Protein AF-A0A512UBU1-F1 (afdb_monomer_lite)

pLDDT: mean 72.98, std 21.24, range [29.22, 98.31]

Sequence (289 aa):
MASKSCQYSLNTENCTNLNDVARKLHASVSKNDEIIARLTKLVDSKLRLPNINQPNSKNDQIHSTSEASSQCMQNTEANLPNATHSNSSSGTRNCDGAEISSLNVNNIEATTEDDVNDYLRNHLDVNLKIGSIPFEETKFSGIKNSRIRQLLIDNYRLLRIKESKQAENAYLWRTYETYEQLLTQVIIPKLTQDVSGENIGRVLAAKVVCLEQKFPLEDEVWKAYCEYVDQLETVRVNTWKLFDLLSGHLHSEEMERIATQVNIVDDLIRHLDVGELRRSRMKNFNQLT

Structure (mmCIF, N/CA/C/O backbone):
data_AF-A0A512UBU1-F1
#
_entry.id   AF-A0A512UBU1-F1
#
loop_
_atom_site.group_PDB
_atom_site.id
_atom_site.type_symbol
_atom_site.label_atom_id
_atom_site.label_alt_id
_atom_site.label_comp_id
_atom_site.label_asym_id
_atom_site.label_entity_id
_atom_site.label_seq_id
_atom_site.pdbx_PDB_ins_code
_atom_site.Cartn_x
_atom_site.Cartn_y
_atom_site.Cartn_z
_atom_site.occupancy
_atom_site.B_iso_or_equiv
_atom_site.auth_seq_id
_atom_site.auth_comp_id
_atom_site.auth_asym_id
_atom_site.auth_atom_id
_atom_site.pdbx_PDB_model_num
ATOM 1 N N . MET A 1 1 ? 47.150 -27.523 -22.533 1.00 41.06 1 MET A N 1
ATOM 2 C CA . MET A 1 1 ? 47.677 -26.354 -23.265 1.00 41.06 1 MET A CA 1
ATOM 3 C C . MET A 1 1 ? 46.614 -25.271 -23.235 1.00 41.06 1 MET A C 1
ATOM 5 O O . MET A 1 1 ? 45.591 -25.417 -23.885 1.00 41.06 1 MET A O 1
ATOM 9 N N . ALA A 1 2 ? 46.796 -24.278 -22.366 1.00 41.16 2 ALA A N 1
ATOM 10 C CA . ALA A 1 2 ? 45.831 -23.212 -22.125 1.00 41.16 2 ALA A CA 1
ATOM 11 C C . ALA A 1 2 ? 46.127 -22.034 -23.063 1.00 41.16 2 ALA A C 1
ATOM 13 O O . ALA A 1 2 ? 47.181 -21.407 -22.946 1.00 41.16 2 ALA A O 1
ATOM 14 N N . SER A 1 3 ? 45.211 -21.765 -23.993 1.00 45.19 3 SER A N 1
ATOM 15 C CA . SER A 1 3 ? 45.236 -20.570 -24.835 1.00 45.19 3 SER A CA 1
ATOM 16 C C . SER A 1 3 ? 44.935 -19.346 -23.968 1.00 45.19 3 SER A C 1
ATOM 18 O O . SER A 1 3 ? 43.843 -19.209 -23.416 1.00 45.19 3 SER A O 1
ATOM 20 N N . LYS A 1 4 ? 45.948 -18.495 -23.800 1.00 51.28 4 LYS A N 1
ATOM 21 C CA . LYS A 1 4 ? 45.833 -17.147 -23.248 1.00 51.28 4 LYS A CA 1
ATOM 22 C C . LYS A 1 4 ? 45.472 -16.189 -24.385 1.00 51.28 4 LYS A C 1
ATOM 24 O O . LYS A 1 4 ? 46.039 -16.296 -25.466 1.00 51.28 4 LYS A O 1
ATOM 29 N N . SER A 1 5 ? 44.655 -15.192 -24.047 1.00 47.69 5 SER A N 1
ATOM 30 C CA . SER A 1 5 ? 44.376 -13.967 -24.812 1.00 47.69 5 SER A CA 1
ATOM 31 C C . SER A 1 5 ? 43.121 -13.966 -25.698 1.00 47.69 5 SER A C 1
ATOM 33 O O . SER A 1 5 ? 43.188 -13.810 -26.911 1.00 47.69 5 SER A O 1
ATOM 35 N N . CYS A 1 6 ? 41.942 -14.022 -25.067 1.00 45.44 6 CYS A N 1
ATOM 36 C CA . CYS A 1 6 ? 40.799 -13.232 -25.541 1.00 45.44 6 CYS A CA 1
ATOM 37 C C . CYS A 1 6 ? 40.920 -11.833 -24.930 1.00 45.44 6 CYS A C 1
ATOM 39 O O . CYS A 1 6 ? 40.331 -11.534 -23.891 1.00 45.44 6 CYS A O 1
ATOM 41 N N . GLN A 1 7 ? 41.749 -10.994 -25.541 1.00 45.19 7 GLN A N 1
ATOM 42 C CA . GLN A 1 7 ? 41.837 -9.581 -25.206 1.00 45.19 7 GLN A CA 1
ATOM 43 C C . GLN A 1 7 ? 40.639 -8.892 -25.866 1.00 45.19 7 GLN A C 1
ATOM 45 O O . GLN A 1 7 ? 40.704 -8.457 -27.010 1.00 45.19 7 GLN A O 1
ATOM 50 N N . TYR A 1 8 ? 39.499 -8.883 -25.170 1.00 48.81 8 TYR A N 1
ATOM 51 C CA . TYR A 1 8 ? 38.366 -8.047 -25.545 1.00 48.81 8 TYR A CA 1
ATOM 52 C C . TYR A 1 8 ? 38.818 -6.590 -25.441 1.00 48.81 8 TYR A C 1
ATOM 54 O O . TYR A 1 8 ? 38.890 -6.028 -24.347 1.00 48.81 8 TYR A O 1
ATOM 62 N N . SER A 1 9 ? 39.141 -5.985 -26.581 1.00 44.25 9 SER A N 1
ATOM 63 C CA . SER A 1 9 ? 39.180 -4.536 -26.733 1.00 44.25 9 SER A CA 1
ATOM 64 C C . SER A 1 9 ? 37.762 -4.017 -26.502 1.00 44.25 9 SER A C 1
ATOM 66 O O . SER A 1 9 ? 36.964 -3.894 -27.426 1.00 44.25 9 SER A O 1
ATOM 68 N N . LEU A 1 10 ? 37.406 -3.796 -25.235 1.00 50.41 10 LEU A N 1
ATOM 69 C CA . LEU A 1 10 ? 36.235 -3.016 -24.862 1.00 50.41 10 LEU A CA 1
ATOM 70 C C . LEU A 1 10 ? 36.442 -1.626 -25.461 1.00 50.41 10 LEU A C 1
ATOM 72 O O . LEU A 1 10 ? 37.245 -0.854 -24.942 1.00 50.41 10 LEU A O 1
ATOM 76 N N . ASN A 1 11 ? 35.759 -1.341 -26.573 1.00 52.47 11 ASN A N 1
ATOM 77 C CA . ASN A 1 11 ? 35.703 -0.017 -27.183 1.00 52.47 11 ASN A CA 1
ATOM 78 C C . ASN A 1 11 ? 35.315 1.003 -26.107 1.00 52.47 11 ASN A C 1
ATOM 80 O O . ASN A 1 11 ? 34.147 1.136 -25.734 1.00 52.47 11 ASN A O 1
ATOM 84 N N . THR A 1 12 ? 36.311 1.730 -25.605 1.00 54.00 12 THR A N 1
ATOM 85 C CA . THR A 1 12 ? 36.171 2.766 -24.576 1.00 54.00 12 THR A CA 1
ATOM 86 C C . THR A 1 12 ? 35.301 3.934 -25.037 1.00 54.00 12 THR A C 1
ATOM 88 O O . THR A 1 12 ? 34.855 4.727 -24.213 1.00 54.00 12 THR A O 1
ATOM 91 N N . GLU A 1 13 ? 35.008 4.014 -26.335 1.00 58.25 13 GLU A N 1
ATOM 92 C CA . GLU A 1 13 ? 34.119 5.005 -26.941 1.00 58.25 13 GLU A CA 1
ATOM 93 C C . GLU A 1 13 ? 32.647 4.820 -26.545 1.00 58.25 13 GLU A C 1
ATOM 95 O O . GLU A 1 13 ? 31.918 5.801 -26.454 1.00 58.25 13 GLU A O 1
ATOM 100 N N . ASN A 1 14 ? 32.204 3.601 -26.210 1.00 58.50 14 ASN A N 1
ATOM 101 C CA . ASN A 1 14 ? 30.829 3.374 -25.738 1.00 58.50 14 ASN A CA 1
ATOM 102 C C . ASN A 1 14 ? 30.652 3.610 -24.229 1.00 58.50 14 ASN A C 1
ATOM 104 O O . ASN A 1 14 ? 29.523 3.738 -23.745 1.00 58.50 14 ASN A O 1
ATOM 108 N N . CYS A 1 15 ? 31.747 3.708 -23.469 1.00 66.69 15 CYS A N 1
ATOM 109 C CA . CYS A 1 15 ? 31.689 3.952 -22.028 1.00 66.69 15 CYS A CA 1
ATOM 110 C C . CYS A 1 15 ? 31.228 5.377 -21.695 1.00 66.69 15 CYS A C 1
ATOM 112 O O . CYS A 1 15 ? 30.622 5.586 -20.647 1.00 66.69 15 CYS A O 1
ATOM 114 N N . THR A 1 16 ? 31.479 6.355 -22.568 1.00 73.94 16 THR A N 1
ATOM 115 C CA . THR A 1 16 ? 31.055 7.752 -22.372 1.00 73.94 16 THR A CA 1
ATOM 116 C C . THR A 1 16 ? 29.536 7.880 -22.448 1.00 73.94 16 THR A C 1
ATOM 118 O O . THR A 1 16 ? 28.925 8.408 -21.521 1.00 73.94 16 THR A O 1
ATOM 121 N N . ASN A 1 17 ? 28.923 7.286 -23.475 1.00 75.19 17 ASN A N 1
ATOM 122 C CA . ASN A 1 17 ? 27.473 7.270 -23.669 1.00 75.19 17 ASN A CA 1
ATOM 123 C C . ASN A 1 17 ? 26.754 6.545 -22.524 1.00 75.19 17 ASN A C 1
ATOM 125 O O . ASN A 1 17 ? 25.763 7.046 -21.993 1.00 75.19 17 ASN A O 1
ATOM 129 N N . LEU A 1 18 ? 27.280 5.396 -22.086 1.00 75.00 18 LEU A N 1
ATOM 130 C CA . LEU A 1 18 ? 26.714 4.660 -20.954 1.00 75.00 18 LEU A CA 1
ATOM 131 C C . LEU A 1 18 ? 26.815 5.464 -19.646 1.00 75.00 18 LEU A C 1
ATOM 133 O O . LEU A 1 18 ? 25.876 5.486 -18.852 1.00 75.00 18 LEU A O 1
ATOM 137 N N . ASN A 1 19 ? 27.930 6.166 -19.435 1.00 81.00 19 ASN A N 1
ATOM 138 C CA . ASN A 1 19 ? 28.150 7.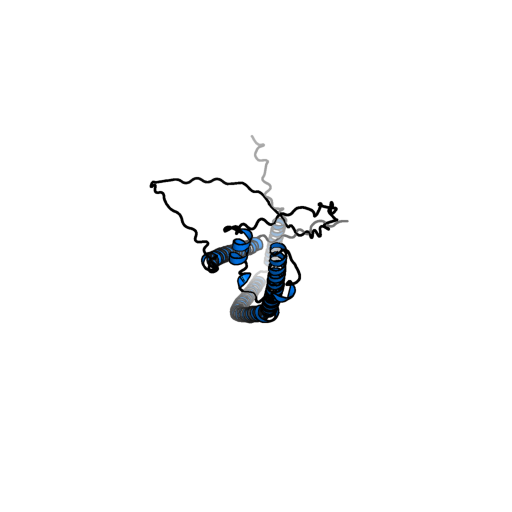005 -18.259 1.00 81.00 19 ASN A CA 1
ATOM 139 C C . ASN A 1 19 ? 27.264 8.270 -18.280 1.00 81.00 19 ASN A C 1
ATOM 141 O O . ASN A 1 19 ? 26.743 8.677 -17.244 1.00 81.00 19 ASN A O 1
ATOM 145 N N . ASP A 1 20 ? 27.006 8.853 -19.453 1.00 87.31 20 ASP A N 1
ATOM 146 C CA . ASP A 1 20 ? 26.045 9.951 -19.614 1.00 87.31 20 ASP A CA 1
ATOM 147 C C . ASP A 1 20 ? 24.604 9.504 -19.332 1.00 87.31 20 ASP A C 1
ATOM 149 O O . ASP A 1 20 ? 23.861 10.212 -18.647 1.00 87.31 20 ASP A O 1
ATOM 153 N N . VAL A 1 21 ? 24.207 8.316 -19.802 1.00 87.31 21 VAL A N 1
ATOM 154 C CA . VAL A 1 21 ? 22.895 7.727 -19.484 1.00 87.31 21 VAL A CA 1
ATOM 155 C C . VAL A 1 21 ? 22.782 7.443 -17.986 1.00 87.31 21 VAL A C 1
ATOM 157 O O . VAL A 1 21 ? 21.783 7.819 -17.372 1.00 87.31 21 VAL A O 1
ATOM 160 N N . ALA A 1 22 ? 23.816 6.866 -17.369 1.00 87.81 22 ALA A N 1
ATOM 161 C CA . ALA A 1 22 ? 23.850 6.615 -15.931 1.00 87.81 22 ALA A CA 1
ATOM 162 C C . ALA A 1 22 ? 23.756 7.916 -15.113 1.00 87.81 22 ALA A C 1
ATOM 164 O O . ALA A 1 22 ? 22.988 7.983 -14.152 1.00 87.81 22 ALA A O 1
ATOM 165 N N . ARG A 1 23 ? 24.455 8.986 -15.523 1.00 89.62 23 ARG A N 1
ATOM 166 C CA . ARG A 1 23 ? 24.358 10.311 -14.885 1.00 89.62 23 ARG A CA 1
ATOM 167 C C . ARG A 1 23 ? 22.968 10.929 -15.023 1.00 89.62 23 ARG A C 1
ATOM 169 O O . ARG A 1 23 ? 22.447 11.463 -14.044 1.00 89.62 23 ARG A O 1
ATOM 176 N N . LYS A 1 24 ? 22.343 10.838 -16.202 1.00 91.12 24 LYS A N 1
ATOM 177 C CA . LYS A 1 24 ? 20.964 11.314 -16.419 1.00 91.12 24 LYS A CA 1
ATOM 178 C C . LYS A 1 24 ? 19.962 10.541 -15.562 1.00 91.12 24 LYS A C 1
ATOM 180 O O . LYS A 1 24 ? 19.089 11.157 -14.952 1.00 91.12 24 LYS A O 1
ATOM 185 N N . LEU A 1 25 ? 20.117 9.220 -15.467 1.00 90.62 25 LEU A N 1
ATOM 186 C CA . LEU A 1 25 ? 19.274 8.372 -14.628 1.00 90.62 25 LEU A CA 1
ATOM 187 C C . LEU A 1 25 ? 19.428 8.735 -13.146 1.00 90.62 25 LEU A C 1
ATOM 189 O O . LEU A 1 25 ? 18.430 8.973 -12.474 1.00 90.62 25 LEU A O 1
ATOM 193 N N . HIS A 1 26 ? 20.665 8.874 -12.661 1.00 91.75 26 HIS A N 1
ATOM 194 C CA . HIS A 1 26 ? 20.947 9.290 -11.287 1.00 91.75 26 HIS A CA 1
ATOM 195 C C . HIS A 1 26 ? 20.331 10.660 -10.960 1.00 91.75 26 HIS A C 1
ATOM 197 O O . HIS A 1 26 ? 19.693 10.827 -9.923 1.00 91.75 26 HIS A O 1
ATOM 203 N N . ALA A 1 27 ? 20.458 11.639 -11.862 1.00 92.50 27 ALA A N 1
ATOM 204 C CA . ALA A 1 27 ? 19.846 12.956 -11.686 1.00 92.50 27 ALA A CA 1
ATOM 205 C C . ALA A 1 27 ? 18.308 12.890 -11.644 1.00 92.50 27 ALA A C 1
ATOM 207 O O . ALA A 1 27 ? 17.681 13.623 -10.880 1.00 92.50 27 ALA A O 1
ATOM 208 N N . SER A 1 28 ? 17.692 12.011 -12.441 1.00 92.50 28 SER A N 1
ATOM 209 C CA . SER A 1 28 ? 16.242 11.804 -12.418 1.00 92.50 28 SER A CA 1
ATOM 210 C C . SER A 1 28 ? 15.772 11.149 -11.119 1.00 92.50 28 SER A C 1
ATOM 212 O O . SER A 1 28 ? 14.767 11.580 -10.561 1.00 92.50 28 SER A O 1
ATOM 214 N N . VAL A 1 29 ? 16.492 10.138 -10.625 1.00 91.94 29 VAL A N 1
ATOM 215 C CA . VAL A 1 29 ? 16.177 9.467 -9.352 1.00 91.94 29 VAL A CA 1
ATOM 216 C C . VAL A 1 29 ? 16.301 10.450 -8.190 1.00 91.94 29 VAL A C 1
ATOM 218 O O . VAL A 1 29 ? 15.365 10.591 -7.414 1.00 91.94 29 VAL A O 1
ATOM 221 N N . SER A 1 30 ? 17.383 11.229 -8.147 1.00 92.94 30 SER A N 1
ATOM 222 C CA . SER A 1 30 ? 17.590 12.234 -7.100 1.00 92.94 30 SER A CA 1
ATOM 223 C C . SER A 1 30 ? 16.483 13.300 -7.063 1.00 92.94 30 SER A C 1
ATOM 225 O O . SER A 1 30 ? 16.041 13.687 -5.983 1.00 92.94 30 SER A O 1
ATOM 227 N N . LYS A 1 31 ? 15.971 13.736 -8.224 1.00 94.12 31 LYS A N 1
ATOM 228 C CA . LYS A 1 31 ? 14.802 14.634 -8.284 1.00 94.12 31 LYS A CA 1
ATOM 229 C C . LYS A 1 31 ? 13.527 13.968 -7.766 1.00 94.12 31 LYS A C 1
ATOM 231 O O . LYS A 1 31 ? 12.738 14.623 -7.088 1.00 94.12 31 LYS A O 1
ATOM 236 N N . ASN A 1 32 ? 13.315 12.690 -8.078 1.00 92.56 32 ASN A N 1
ATOM 237 C CA . ASN A 1 32 ? 12.158 11.948 -7.582 1.00 92.56 32 ASN A CA 1
ATOM 238 C C . ASN A 1 32 ? 12.208 11.801 -6.055 1.00 92.56 32 ASN A C 1
ATOM 240 O O . ASN A 1 32 ? 11.193 12.030 -5.401 1.00 92.56 32 ASN A O 1
ATOM 244 N N . ASP A 1 33 ? 13.381 11.520 -5.487 1.00 92.19 33 ASP A N 1
ATOM 245 C CA . ASP A 1 33 ? 13.573 11.439 -4.035 1.00 92.19 33 ASP A CA 1
ATOM 246 C C . ASP A 1 33 ? 13.267 12.777 -3.348 1.00 92.19 33 ASP A C 1
ATOM 248 O O . ASP A 1 33 ? 12.602 12.813 -2.311 1.00 92.19 33 ASP A O 1
ATOM 252 N N . GLU A 1 34 ? 13.672 13.899 -3.952 1.00 94.00 34 GLU A N 1
ATOM 253 C CA . GLU A 1 34 ? 13.349 15.232 -3.436 1.00 94.00 34 GLU A CA 1
ATOM 254 C C . GLU A 1 34 ? 11.834 15.505 -3.449 1.00 94.00 34 GLU A C 1
ATOM 256 O O . GLU A 1 34 ? 11.282 16.057 -2.491 1.00 94.00 34 GLU A O 1
ATOM 261 N N . ILE A 1 35 ? 11.134 15.094 -4.512 1.00 92.38 35 ILE A N 1
ATOM 262 C CA . ILE A 1 35 ? 9.674 15.227 -4.619 1.00 92.38 35 ILE A CA 1
ATOM 263 C C . ILE A 1 35 ? 8.974 14.364 -3.565 1.00 92.38 35 ILE A C 1
ATOM 265 O O . ILE A 1 35 ? 8.058 14.850 -2.898 1.00 92.38 35 ILE A O 1
ATOM 269 N N . ILE A 1 36 ? 9.417 13.118 -3.374 1.00 90.69 36 ILE A N 1
ATOM 270 C CA . ILE A 1 36 ? 8.877 12.212 -2.353 1.00 90.69 36 ILE A CA 1
ATOM 271 C C . ILE A 1 36 ? 9.090 12.807 -0.961 1.00 90.69 36 ILE A C 1
ATOM 273 O O . ILE A 1 36 ? 8.137 12.904 -0.194 1.00 90.69 36 ILE A O 1
ATOM 277 N N . ALA A 1 37 ? 10.290 13.302 -0.650 1.00 90.94 37 ALA A N 1
ATOM 278 C CA . ALA A 1 37 ? 10.573 13.940 0.634 1.00 90.94 37 ALA A CA 1
ATOM 279 C C . ALA A 1 37 ? 9.666 15.158 0.895 1.00 90.94 37 ALA A C 1
ATOM 281 O O . ALA A 1 37 ? 9.161 15.342 2.007 1.00 90.94 37 ALA A O 1
ATOM 282 N N . ARG A 1 38 ? 9.402 15.979 -0.133 1.00 90.25 38 ARG A N 1
ATOM 283 C CA . ARG A 1 38 ? 8.458 17.106 -0.036 1.00 90.25 38 ARG A CA 1
ATOM 284 C C . ARG A 1 38 ? 7.018 16.639 0.178 1.00 90.25 38 ARG A C 1
ATOM 286 O O . ARG A 1 38 ? 6.319 17.243 0.990 1.00 90.25 38 ARG A O 1
ATOM 293 N N . LEU A 1 39 ? 6.581 15.587 -0.516 1.00 87.94 39 LEU A N 1
ATOM 294 C CA . LEU A 1 39 ? 5.251 14.993 -0.351 1.00 87.94 39 LEU A CA 1
ATOM 295 C C . LEU A 1 39 ? 5.065 14.416 1.051 1.00 87.94 39 LEU A C 1
ATOM 297 O O . LEU A 1 39 ? 4.068 14.733 1.689 1.00 87.94 39 LEU A O 1
ATOM 301 N N . THR A 1 40 ? 6.035 13.661 1.565 1.00 89.75 40 THR A N 1
ATOM 302 C CA . THR A 1 40 ? 6.011 13.124 2.933 1.00 89.75 40 THR A CA 1
ATOM 303 C C . THR A 1 40 ? 5.916 14.250 3.957 1.00 89.75 40 THR A C 1
ATOM 305 O O . THR A 1 40 ? 5.051 14.224 4.825 1.00 89.75 40 THR A O 1
ATOM 308 N N . LYS A 1 41 ? 6.706 15.320 3.800 1.00 87.94 41 LYS A N 1
ATOM 309 C CA . LYS A 1 41 ? 6.623 16.494 4.681 1.00 87.94 41 LYS A CA 1
ATOM 310 C C . LYS A 1 41 ? 5.265 17.205 4.595 1.00 87.94 41 LYS A C 1
ATOM 312 O O . LYS A 1 41 ? 4.764 17.726 5.594 1.00 87.94 41 LYS A O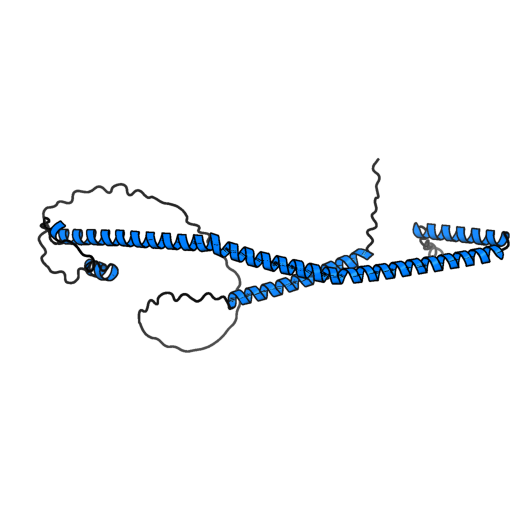 1
ATOM 317 N N . LEU A 1 42 ? 4.663 17.262 3.407 1.00 88.12 42 LEU A N 1
ATOM 318 C CA . LEU A 1 42 ? 3.318 17.807 3.211 1.00 88.12 42 LEU A CA 1
ATOM 319 C C . LEU A 1 42 ? 2.258 16.937 3.883 1.00 88.12 42 LEU A C 1
ATOM 321 O O . LEU A 1 42 ? 1.384 17.479 4.552 1.00 88.12 42 LEU A O 1
ATOM 325 N N . VAL A 1 43 ? 2.362 15.618 3.747 1.00 86.88 43 VAL A N 1
ATOM 326 C CA . VAL A 1 43 ? 1.511 14.647 4.437 1.00 86.88 43 VAL A CA 1
ATOM 327 C C . VAL A 1 43 ? 1.644 14.839 5.945 1.00 86.88 43 VAL A C 1
ATOM 329 O O . VAL A 1 43 ? 0.655 15.171 6.582 1.00 86.88 43 VAL A O 1
ATOM 332 N N . ASP A 1 44 ? 2.845 14.812 6.511 1.00 80.25 44 ASP A N 1
ATOM 333 C CA . ASP A 1 44 ? 3.033 14.944 7.962 1.00 80.25 44 ASP A CA 1
ATOM 334 C C . ASP A 1 44 ? 2.558 16.298 8.522 1.00 80.25 44 ASP A C 1
ATOM 336 O O . ASP A 1 44 ? 2.076 16.387 9.653 1.00 80.25 44 ASP A O 1
ATOM 340 N N . SER A 1 45 ? 2.664 17.377 7.738 1.00 81.56 45 SER A N 1
ATOM 341 C CA . SER A 1 45 ? 2.232 18.715 8.171 1.00 81.56 45 SER A CA 1
ATOM 342 C C . SER A 1 45 ? 0.736 18.986 7.981 1.00 81.56 45 SER A C 1
ATOM 344 O O . SER A 1 45 ? 0.163 19.753 8.757 1.00 81.56 45 SER A O 1
ATOM 346 N N . LYS A 1 46 ? 0.093 18.387 6.969 1.00 76.00 46 LYS A N 1
ATOM 347 C CA . LYS A 1 46 ? -1.319 18.636 6.611 1.00 76.00 46 LYS A CA 1
ATOM 348 C C . LYS A 1 46 ? -2.264 17.535 7.088 1.00 76.00 46 LYS A C 1
ATOM 350 O O . LYS A 1 46 ? -3.395 17.845 7.444 1.00 76.00 46 LYS A O 1
ATOM 355 N N . LEU A 1 47 ? -1.804 16.286 7.153 1.00 64.31 47 LEU A N 1
ATOM 356 C CA . LEU A 1 47 ? -2.483 15.152 7.794 1.00 64.31 47 LEU A CA 1
ATOM 357 C C . LEU A 1 47 ? -2.116 15.067 9.280 1.00 64.31 47 LEU A C 1
ATOM 359 O O . LEU A 1 47 ? -1.959 13.982 9.838 1.00 64.31 47 LEU A O 1
ATOM 363 N N . ARG A 1 48 ? -2.059 16.216 9.970 1.00 54.56 48 ARG A N 1
ATOM 364 C CA . ARG A 1 48 ? -2.306 16.190 11.410 1.00 54.56 48 ARG A CA 1
ATOM 365 C C . ARG A 1 48 ? -3.728 15.679 11.585 1.00 54.56 48 ARG A C 1
ATOM 367 O O . ARG A 1 48 ? -4.686 16.413 11.346 1.00 54.56 48 ARG A O 1
ATOM 374 N N . LEU A 1 49 ? -3.840 14.401 11.945 1.00 57.09 49 LEU A N 1
ATOM 375 C CA . LEU A 1 49 ? -5.077 13.799 12.419 1.00 57.09 49 LEU A CA 1
ATOM 376 C C . LEU A 1 49 ? -5.719 14.791 13.397 1.00 57.09 49 LEU A C 1
ATOM 378 O O . LEU A 1 49 ? -4.990 15.365 14.216 1.00 57.09 49 LEU A O 1
ATOM 382 N N . PRO A 1 50 ? -7.034 15.060 13.294 1.00 55.00 50 PRO A N 1
ATOM 383 C CA . PRO A 1 50 ? -7.697 15.935 14.243 1.00 55.00 50 PRO A CA 1
ATOM 384 C C . PRO A 1 50 ? -7.353 15.413 15.631 1.00 55.00 50 PRO A C 1
ATOM 386 O O . PRO A 1 50 ? -7.615 14.246 15.922 1.00 55.00 50 PRO A O 1
ATOM 389 N N . ASN A 1 51 ? -6.696 16.251 16.441 1.00 52.75 51 ASN A N 1
ATOM 390 C CA . ASN A 1 51 ? -6.470 15.960 17.847 1.00 52.75 51 ASN A CA 1
ATOM 391 C C . ASN A 1 51 ? -7.848 15.640 18.416 1.00 52.75 51 ASN A C 1
ATOM 393 O O . ASN A 1 51 ? -8.668 16.538 18.607 1.00 52.75 51 ASN A O 1
ATOM 397 N N . ILE A 1 52 ? -8.130 14.350 18.599 1.00 56.50 52 ILE A N 1
ATOM 398 C CA . ILE A 1 52 ? -9.303 13.894 19.319 1.00 56.50 52 ILE A CA 1
ATOM 399 C C . ILE A 1 52 ? -9.089 14.483 20.698 1.00 56.50 52 ILE A C 1
ATOM 401 O O . ILE A 1 52 ? -8.182 14.059 21.412 1.00 56.50 52 ILE A O 1
ATOM 405 N N . ASN A 1 53 ? -9.838 15.548 20.990 1.00 49.28 53 ASN A N 1
ATOM 406 C CA . ASN A 1 53 ? -9.804 16.242 22.260 1.00 49.28 53 ASN A CA 1
ATOM 407 C C . ASN A 1 53 ? -9.897 15.180 23.349 1.00 49.28 53 ASN A C 1
ATOM 409 O O . ASN A 1 53 ? -10.959 14.589 23.558 1.00 49.28 53 ASN A O 1
ATOM 413 N N . GLN A 1 54 ? -8.769 14.911 24.007 1.00 54.41 54 GLN A N 1
ATOM 414 C CA . GLN A 1 54 ? -8.786 14.156 25.241 1.00 54.41 54 GLN A CA 1
ATOM 415 C C . GLN A 1 54 ? -9.756 14.894 26.171 1.00 54.41 54 GLN A C 1
ATOM 417 O O . GLN A 1 54 ? -9.700 16.127 26.246 1.00 54.41 54 GLN A O 1
ATOM 422 N N . PRO A 1 55 ? -10.703 14.191 26.812 1.00 46.47 55 PRO A N 1
ATOM 423 C CA . PRO A 1 55 ? -11.670 14.833 27.681 1.00 46.47 55 PRO A CA 1
ATOM 424 C C . PRO A 1 55 ? -10.925 15.594 28.778 1.00 46.47 55 PRO A C 1
ATOM 426 O O . PRO A 1 55 ? -10.212 15.011 29.590 1.00 46.47 55 PRO A O 1
ATOM 429 N N . ASN A 1 56 ? -11.093 16.916 28.741 1.00 44.22 56 ASN A N 1
ATOM 430 C CA . ASN A 1 56 ? -10.577 17.881 29.697 1.00 44.22 56 ASN A CA 1
ATOM 431 C C . ASN A 1 56 ? -10.824 17.419 31.138 1.00 44.22 56 ASN A C 1
ATOM 433 O O . ASN A 1 56 ? -11.937 17.541 31.654 1.00 44.22 56 ASN A O 1
ATOM 437 N N . SER A 1 57 ? -9.765 17.001 31.821 1.00 42.91 57 SER A N 1
ATOM 438 C CA . SER A 1 57 ? -9.669 17.087 33.273 1.00 42.91 57 SER A CA 1
ATOM 439 C C . SER A 1 57 ? -9.502 18.562 33.649 1.00 42.91 57 SER A C 1
ATOM 441 O O . SER A 1 57 ? -8.390 19.056 33.823 1.00 42.91 57 SER A O 1
ATOM 443 N N . LYS A 1 58 ? -10.620 19.293 33.717 1.00 49.62 58 LYS A N 1
ATOM 444 C CA . LYS A 1 58 ? -10.664 20.571 34.430 1.00 49.62 58 LYS A CA 1
ATOM 445 C C . LYS A 1 58 ? -10.561 20.264 35.919 1.00 49.62 58 LYS A C 1
ATOM 447 O O . LYS A 1 58 ? -11.491 19.696 36.479 1.00 49.62 58 LYS A O 1
ATOM 452 N N . ASN A 1 59 ? -9.452 20.653 36.532 1.00 43.09 59 ASN A N 1
ATOM 453 C CA . ASN A 1 59 ? -9.435 21.023 37.937 1.00 43.09 59 ASN A CA 1
ATOM 454 C C . ASN A 1 59 ? -8.647 22.324 38.078 1.00 43.09 59 ASN A C 1
ATOM 456 O O . ASN A 1 59 ? -7.555 22.476 37.532 1.00 43.09 59 ASN A O 1
ATOM 460 N N . ASP A 1 60 ? -9.287 23.260 38.763 1.00 44.75 60 ASP A N 1
ATOM 461 C CA . ASP A 1 60 ? -8.826 24.601 39.075 1.00 44.75 60 ASP A CA 1
ATOM 462 C C . ASP A 1 60 ? -7.583 24.601 39.980 1.00 44.75 60 ASP A C 1
ATOM 464 O O . ASP A 1 60 ? -7.484 23.784 40.892 1.00 44.75 60 ASP A O 1
ATOM 468 N N . GLN A 1 61 ? -6.674 25.560 39.757 1.00 40.94 61 GLN A N 1
ATOM 469 C CA . GLN A 1 61 ? -6.257 26.626 40.700 1.00 40.94 61 GLN A CA 1
ATOM 470 C C . GLN A 1 61 ? -4.911 27.243 40.244 1.00 40.94 61 GLN A C 1
ATOM 472 O O . GLN A 1 61 ? -3.926 26.539 40.080 1.00 40.94 61 GLN A O 1
ATOM 477 N N . ILE A 1 62 ? -4.903 28.496 39.766 1.00 40.34 62 ILE A N 1
ATOM 478 C CA . ILE A 1 62 ? -4.595 29.763 40.481 1.00 40.34 62 ILE A CA 1
ATOM 479 C C . ILE A 1 62 ? -3.081 30.093 40.577 1.00 40.34 62 ILE A C 1
ATOM 481 O O . ILE A 1 62 ? -2.318 29.373 41.201 1.00 40.34 62 ILE A O 1
ATOM 485 N N . HIS A 1 63 ? -2.733 31.254 39.982 1.00 40.69 63 HIS A N 1
ATOM 486 C CA . HIS A 1 63 ? -1.575 32.168 40.144 1.00 40.69 63 HIS A CA 1
ATOM 487 C C . HIS A 1 63 ? -0.142 31.592 40.246 1.00 40.69 63 HIS A C 1
ATOM 489 O O . HIS A 1 63 ? 0.205 30.867 41.166 1.00 40.69 63 HIS A O 1
ATOM 495 N N . SER A 1 64 ? 0.815 32.032 39.417 1.00 34.91 64 SER A N 1
ATOM 496 C CA . SER A 1 64 ? 1.432 33.365 39.551 1.00 34.91 64 SER A CA 1
ATOM 497 C C . SER A 1 64 ? 2.250 33.796 38.319 1.00 34.91 64 SER A C 1
ATOM 499 O O . SER A 1 64 ? 2.813 32.987 37.592 1.00 34.91 64 SER A O 1
ATOM 501 N N . THR A 1 65 ? 2.309 35.112 38.149 1.00 37.56 65 THR A N 1
ATOM 502 C CA . THR A 1 65 ? 3.121 35.955 37.257 1.00 37.56 65 THR A CA 1
ATOM 503 C C . THR A 1 65 ? 4.641 35.745 37.337 1.00 37.56 65 THR A C 1
ATOM 505 O O . THR A 1 65 ? 5.163 35.634 38.441 1.00 37.56 65 THR A O 1
ATOM 508 N N . SER A 1 66 ? 5.356 35.868 36.208 1.00 34.81 66 SER A N 1
ATOM 509 C CA . SER A 1 66 ? 6.500 36.795 36.045 1.00 34.81 66 SER A CA 1
ATOM 510 C C . SER A 1 66 ? 7.033 36.784 34.608 1.00 34.81 66 SER A C 1
ATOM 512 O O . SER A 1 66 ? 7.160 35.741 33.974 1.00 34.81 66 SER A O 1
ATOM 514 N N . GLU A 1 67 ? 7.351 37.981 34.130 1.00 41.62 67 GLU A N 1
ATOM 515 C CA . GLU A 1 67 ? 7.959 38.326 32.850 1.00 41.62 67 GLU A CA 1
ATOM 516 C C . GLU A 1 67 ? 9.446 37.932 32.744 1.00 41.62 67 GLU A C 1
ATOM 518 O O . GLU A 1 67 ? 10.126 37.774 33.758 1.00 41.62 67 GLU A O 1
ATOM 523 N N . ALA A 1 68 ? 9.919 37.918 31.487 1.00 37.97 68 ALA A N 1
ATOM 524 C CA . ALA A 1 68 ? 11.205 38.432 30.981 1.00 37.97 68 ALA A CA 1
ATOM 525 C C . ALA A 1 68 ? 12.114 37.436 30.220 1.00 37.97 68 ALA A C 1
ATOM 527 O O . ALA A 1 68 ? 12.760 36.568 30.789 1.00 37.97 68 ALA A O 1
ATOM 528 N N . SER A 1 69 ? 12.212 37.715 28.912 1.00 41.28 69 SER A N 1
ATOM 529 C CA . SER A 1 69 ? 13.430 37.843 28.092 1.00 41.28 69 SER A CA 1
ATOM 530 C C . SER A 1 69 ? 14.411 36.681 27.841 1.00 41.28 69 SER A C 1
ATOM 532 O O . SER A 1 69 ? 15.156 36.252 28.710 1.00 41.28 69 SER A O 1
ATOM 534 N N . SER A 1 70 ? 14.568 36.448 26.527 1.00 39.28 70 SER A N 1
ATOM 535 C CA . SER A 1 70 ? 15.827 36.404 25.753 1.00 39.28 70 SER A CA 1
ATOM 536 C C . SER A 1 70 ? 16.661 35.124 25.650 1.00 39.28 70 SER A C 1
ATOM 538 O O . SER A 1 70 ? 17.126 34.600 26.646 1.00 39.28 70 SER A O 1
ATOM 540 N N . GLN A 1 71 ? 16.970 34.809 24.372 1.00 33.81 71 GLN A N 1
ATOM 541 C CA . GLN A 1 71 ? 18.217 34.233 23.812 1.00 33.81 71 GLN A CA 1
ATOM 542 C C . GLN A 1 71 ? 18.669 32.872 24.386 1.00 33.81 71 GLN A C 1
ATOM 544 O O . GLN A 1 71 ? 18.734 32.661 25.579 1.00 33.81 71 GLN A O 1
ATOM 549 N N . CYS A 1 72 ? 19.071 31.867 23.615 1.00 29.22 72 CYS A N 1
ATOM 550 C CA . CYS A 1 72 ? 20.009 31.868 22.499 1.00 29.22 72 CYS A CA 1
ATOM 551 C C . CYS A 1 72 ? 20.081 30.440 21.917 1.00 29.22 72 CYS A C 1
ATOM 553 O O . CYS A 1 72 ? 19.685 29.477 22.571 1.00 29.22 72 CYS A O 1
ATOM 555 N N . MET A 1 73 ? 20.643 30.294 20.718 1.00 39.41 73 MET A N 1
ATOM 556 C CA . MET A 1 73 ? 21.000 29.000 20.136 1.00 39.41 73 MET A CA 1
ATOM 557 C C . MET A 1 73 ? 22.058 28.273 20.974 1.00 39.41 73 MET A C 1
ATOM 559 O O . MET A 1 73 ? 23.000 28.918 21.424 1.00 39.41 73 MET A O 1
ATOM 563 N N . GLN A 1 74 ? 21.979 26.940 21.051 1.00 33.22 74 GLN A N 1
ATOM 564 C CA . GLN A 1 74 ? 23.109 26.051 20.755 1.00 33.22 74 GLN A CA 1
ATOM 565 C C . GLN A 1 74 ? 22.678 24.582 20.682 1.00 33.22 74 GLN A C 1
ATOM 567 O O . GLN A 1 74 ? 21.803 24.114 21.404 1.00 33.22 74 GLN A O 1
ATOM 572 N N . ASN A 1 75 ? 23.318 23.896 19.740 1.00 38.47 75 ASN A N 1
ATOM 573 C CA . ASN A 1 75 ? 23.211 22.480 19.428 1.00 38.47 75 ASN A CA 1
ATOM 574 C C . ASN A 1 75 ? 23.684 21.606 20.592 1.00 38.47 75 ASN A C 1
ATOM 576 O O . ASN A 1 75 ? 24.687 21.929 21.230 1.00 38.47 75 ASN A O 1
ATOM 580 N N . THR A 1 76 ? 23.085 20.428 20.767 1.00 36.00 76 THR A N 1
ATOM 581 C CA . THR A 1 76 ? 23.834 19.263 21.258 1.00 36.00 76 THR A CA 1
ATOM 582 C C . THR A 1 76 ? 23.219 17.978 20.711 1.00 36.00 76 THR A C 1
ATOM 584 O O . THR A 1 76 ? 22.050 17.674 20.936 1.00 36.00 76 THR A O 1
ATOM 587 N N . GLU A 1 77 ? 24.030 17.268 19.933 1.00 35.12 77 GLU A N 1
ATOM 588 C CA . GLU A 1 77 ? 23.817 15.896 19.494 1.00 35.12 77 GLU A CA 1
ATOM 589 C C . GLU A 1 77 ? 23.916 14.902 20.663 1.00 35.12 77 GLU A C 1
ATOM 591 O O . GLU A 1 77 ? 24.518 15.186 21.696 1.00 35.12 77 GLU A O 1
ATOM 596 N N . ALA A 1 78 ? 23.409 13.697 20.388 1.00 41.94 78 ALA A N 1
ATOM 597 C CA . ALA A 1 78 ? 23.691 12.426 21.050 1.00 41.94 78 ALA A CA 1
ATOM 598 C C . ALA A 1 78 ? 23.183 12.253 22.494 1.00 41.94 78 ALA A C 1
ATOM 600 O O . ALA A 1 78 ? 23.829 12.637 23.462 1.00 41.94 78 ALA A O 1
ATOM 601 N N . ASN A 1 79 ? 22.083 11.504 22.640 1.00 34.22 79 ASN A N 1
ATOM 602 C CA . ASN A 1 79 ? 22.162 10.190 23.288 1.00 34.22 79 ASN A CA 1
ATOM 603 C C . ASN A 1 79 ? 20.866 9.377 23.142 1.00 34.22 79 ASN A C 1
ATOM 605 O O . ASN A 1 79 ? 19.776 9.809 23.506 1.00 34.22 79 ASN A O 1
ATOM 609 N N . LEU A 1 80 ? 21.046 8.161 22.621 1.00 41.12 80 LEU A N 1
ATOM 610 C CA . LEU A 1 80 ? 20.161 7.005 22.768 1.00 41.12 80 LEU A CA 1
ATOM 611 C C . LEU A 1 80 ? 19.927 6.715 24.270 1.00 41.12 80 LEU A C 1
ATOM 613 O O . LEU A 1 80 ? 20.831 6.944 25.076 1.00 41.12 80 LEU A O 1
ATOM 617 N N . PRO A 1 81 ? 18.785 6.116 24.651 1.00 44.91 81 PRO A N 1
ATOM 618 C CA . PRO A 1 81 ? 18.794 4.656 24.712 1.00 44.91 81 PRO A CA 1
ATOM 619 C C . PRO A 1 81 ? 17.522 3.966 24.205 1.00 44.91 81 PRO A C 1
ATOM 621 O O . PRO A 1 81 ? 16.395 4.429 24.363 1.00 44.91 81 PRO A O 1
ATOM 624 N N . ASN A 1 82 ? 17.776 2.782 23.645 1.00 41.75 82 ASN A N 1
ATOM 625 C CA . ASN A 1 82 ? 16.856 1.661 23.498 1.00 41.75 82 ASN A CA 1
ATOM 626 C C . ASN A 1 82 ? 15.999 1.443 24.752 1.00 41.75 82 ASN A C 1
ATOM 628 O O . ASN A 1 82 ? 16.537 1.276 25.845 1.00 41.75 82 ASN A O 1
ATOM 632 N N . ALA A 1 83 ? 14.695 1.272 24.556 1.00 33.97 83 ALA A N 1
ATOM 633 C CA . ALA A 1 83 ? 13.851 0.514 25.472 1.00 33.97 83 ALA A CA 1
ATOM 634 C C . ALA A 1 83 ? 12.809 -0.269 24.667 1.00 33.97 83 ALA A C 1
ATOM 636 O O . ALA A 1 83 ? 11.655 0.121 24.508 1.00 33.97 83 ALA A O 1
ATOM 637 N N . THR A 1 84 ? 13.266 -1.399 24.137 1.00 42.66 84 THR A N 1
ATOM 638 C CA . THR A 1 84 ? 12.428 -2.519 23.722 1.00 42.66 84 THR A CA 1
ATOM 639 C C . THR A 1 84 ? 11.830 -3.142 24.981 1.00 42.66 84 THR A C 1
ATOM 641 O O . THR A 1 84 ? 12.545 -3.798 25.728 1.00 42.66 84 THR A O 1
ATOM 644 N N . HIS A 1 85 ? 10.532 -2.969 25.221 1.00 34.12 85 HIS A N 1
ATOM 645 C CA . HIS A 1 85 ? 9.790 -3.839 26.135 1.00 34.12 85 HIS A CA 1
ATOM 646 C C . HIS A 1 85 ? 8.438 -4.209 25.533 1.00 34.12 85 HIS A C 1
ATOM 648 O O . HIS A 1 85 ? 7.385 -3.668 25.858 1.00 34.12 85 HIS A O 1
ATOM 654 N N . SER A 1 86 ? 8.494 -5.202 24.654 1.00 41.91 86 SER A N 1
ATOM 655 C CA . SER A 1 86 ? 7.442 -6.190 24.484 1.00 41.91 86 SER A CA 1
ATOM 656 C C . SER A 1 86 ? 7.269 -6.930 25.813 1.00 41.91 86 SER A C 1
ATOM 658 O O . SER A 1 86 ? 8.102 -7.752 26.179 1.00 41.91 86 SER A O 1
ATOM 660 N N . ASN A 1 87 ? 6.188 -6.644 26.539 1.00 33.66 87 ASN A N 1
ATOM 661 C CA . ASN A 1 87 ? 5.720 -7.492 27.633 1.00 33.66 87 ASN A CA 1
ATOM 662 C C . ASN A 1 87 ? 4.367 -8.087 27.257 1.00 33.66 87 ASN A C 1
ATOM 664 O O . ASN A 1 87 ? 3.299 -7.613 27.633 1.00 33.66 87 ASN A O 1
ATOM 668 N N . SER A 1 88 ? 4.456 -9.166 26.489 1.00 40.81 88 SER A N 1
ATOM 669 C CA . SER A 1 88 ? 3.453 -10.216 26.424 1.00 40.81 88 SER A CA 1
ATOM 670 C C . SER A 1 88 ? 3.957 -11.342 27.321 1.00 40.81 88 SER A C 1
ATOM 672 O O . SER A 1 88 ? 4.831 -12.102 26.923 1.00 40.81 88 SER A O 1
ATOM 674 N N . SER A 1 89 ? 3.452 -11.449 28.547 1.00 36.69 89 SER A N 1
ATOM 675 C CA . SER A 1 89 ? 3.413 -12.749 29.217 1.00 36.69 89 SER A CA 1
ATOM 676 C C . SER A 1 89 ? 2.245 -12.804 30.193 1.00 36.69 89 SER A C 1
ATOM 678 O O . SER A 1 89 ? 2.154 -12.096 31.192 1.00 36.69 89 SER A O 1
ATOM 680 N N . SER A 1 90 ? 1.312 -13.661 29.806 1.00 50.56 90 SER A N 1
ATOM 681 C CA . SER A 1 90 ? 0.359 -14.373 30.634 1.00 50.56 90 SER A CA 1
ATOM 682 C C . SER A 1 90 ? 0.979 -14.823 31.959 1.00 50.56 90 SER A C 1
ATOM 684 O O . SER A 1 90 ? 1.862 -15.679 31.982 1.00 50.56 90 SER A O 1
ATOM 686 N N . GLY A 1 91 ? 0.467 -14.276 33.057 1.00 32.44 91 GLY A N 1
ATOM 687 C CA . GLY A 1 91 ? 0.737 -14.738 34.411 1.00 32.44 91 GLY A CA 1
ATOM 688 C C . GLY A 1 91 ? -0.573 -14.988 35.142 1.00 32.44 91 GLY A C 1
ATOM 689 O O . GLY A 1 91 ? -1.011 -14.161 35.934 1.00 32.44 91 GLY A O 1
ATOM 690 N N . THR A 1 92 ? -1.208 -16.130 34.879 1.00 46.88 92 THR A N 1
ATOM 691 C CA . THR A 1 92 ? -2.163 -16.748 35.805 1.00 46.88 92 THR A 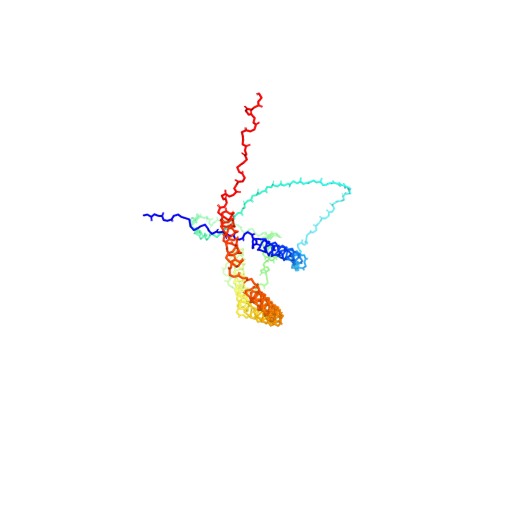CA 1
ATOM 692 C C . THR A 1 92 ? -1.409 -17.108 37.082 1.00 46.88 92 THR A C 1
ATOM 694 O O . THR A 1 92 ? -0.751 -18.145 37.147 1.00 46.88 92 THR A O 1
ATOM 697 N N . ARG A 1 93 ? -1.452 -16.233 38.092 1.00 36.22 93 ARG A N 1
ATOM 698 C CA . ARG A 1 93 ? -1.046 -16.587 39.455 1.00 36.22 93 ARG A CA 1
ATOM 699 C C . ARG A 1 93 ? -2.269 -17.071 40.218 1.00 36.22 93 ARG A C 1
ATOM 701 O O . ARG A 1 93 ? -3.157 -16.289 40.542 1.00 36.22 93 ARG A O 1
ATOM 708 N N . ASN A 1 94 ? -2.266 -18.376 40.471 1.00 42.50 94 ASN A N 1
ATOM 709 C CA . ASN A 1 94 ? -3.046 -19.031 41.507 1.00 42.50 94 ASN A CA 1
ATOM 710 C C . ASN A 1 94 ? -2.850 -18.288 42.833 1.00 42.50 94 ASN A C 1
ATOM 712 O O . ASN A 1 94 ? -1.723 -18.129 43.302 1.00 42.50 94 ASN A O 1
ATOM 716 N N . CYS A 1 95 ? -3.952 -17.836 43.421 1.00 38.66 95 CYS A N 1
ATOM 717 C CA . CYS A 1 95 ? -3.998 -17.459 44.823 1.00 38.66 95 CYS A CA 1
ATOM 718 C C . CYS A 1 95 ? -4.277 -18.734 45.618 1.00 38.66 95 CYS A C 1
ATOM 720 O O . CYS A 1 95 ? -5.434 -19.092 45.840 1.00 38.66 95 CYS A O 1
ATOM 722 N N . ASP A 1 96 ? -3.204 -19.435 45.976 1.00 36.03 96 ASP A N 1
ATOM 723 C CA . ASP A 1 96 ? -3.247 -20.487 46.984 1.00 36.03 96 ASP A CA 1
ATOM 724 C C . ASP A 1 96 ? -3.603 -19.892 48.351 1.00 36.03 96 ASP A C 1
ATOM 726 O O . ASP A 1 96 ? -3.278 -18.745 48.671 1.00 36.03 96 ASP A O 1
ATOM 730 N N . GLY A 1 97 ? -4.357 -20.688 49.108 1.00 48.72 97 GLY A N 1
ATOM 731 C CA . GLY A 1 97 ? -5.101 -20.293 50.291 1.00 48.72 97 GLY A CA 1
ATOM 732 C C . GLY A 1 97 ? -4.267 -19.623 51.376 1.00 48.72 97 GLY A C 1
ATOM 733 O O . GLY A 1 97 ? -3.302 -20.184 51.887 1.00 48.72 97 GLY A O 1
ATOM 734 N N . ALA A 1 98 ? -4.736 -18.449 51.793 1.00 37.66 98 ALA A N 1
ATOM 735 C CA . ALA A 1 98 ? -4.467 -17.941 53.124 1.00 37.66 98 ALA A CA 1
ATOM 736 C C . ALA A 1 98 ? -5.418 -18.645 54.099 1.00 37.66 98 ALA A C 1
ATOM 738 O O . ALA A 1 98 ? -6.643 -18.563 53.972 1.00 37.66 98 ALA A O 1
ATOM 739 N N . GLU A 1 99 ? -4.823 -19.367 55.043 1.00 41.22 99 GLU A N 1
ATOM 740 C CA . GLU A 1 99 ? -5.480 -20.005 56.173 1.00 41.22 99 GLU A CA 1
ATOM 741 C C . GLU A 1 99 ? -6.412 -19.022 56.888 1.00 41.22 99 GLU A C 1
ATOM 743 O O . GLU A 1 99 ? -6.011 -17.958 57.367 1.00 41.22 99 GLU A O 1
ATOM 748 N N . ILE A 1 100 ? -7.682 -19.415 56.976 1.00 42.03 100 ILE A N 1
ATOM 749 C CA . ILE A 1 100 ? -8.701 -18.746 57.774 1.00 42.03 100 ILE A CA 1
ATOM 750 C C . ILE A 1 100 ? -8.370 -19.054 59.235 1.00 42.03 100 ILE A C 1
ATOM 752 O O . ILE A 1 100 ? -8.857 -20.024 59.813 1.00 42.03 100 ILE A O 1
ATOM 756 N N . SER A 1 101 ? -7.508 -18.231 59.830 1.00 42.28 101 SER A N 1
ATOM 757 C CA . SER A 1 101 ? -7.388 -18.161 61.280 1.00 42.28 101 SER A CA 1
ATOM 758 C C . SER A 1 101 ? -8.727 -17.689 61.834 1.00 42.28 101 SER A C 1
ATOM 760 O O . SER A 1 101 ? -9.173 -16.567 61.598 1.00 42.28 101 SER A O 1
ATOM 762 N N . SER A 1 102 ? -9.380 -18.609 62.532 1.00 45.78 102 SER A N 1
ATOM 763 C CA . SER A 1 102 ? -10.593 -18.457 63.320 1.00 45.78 102 SER A CA 1
ATOM 764 C C . SER A 1 102 ? -10.537 -17.217 64.215 1.00 45.78 102 SER A C 1
ATOM 766 O O . SER A 1 102 ? -10.007 -17.258 65.326 1.00 45.78 102 SER A O 1
ATOM 768 N N . LEU A 1 103 ? -11.109 -16.113 63.732 1.00 41.78 103 LEU A N 1
ATOM 769 C CA . LEU A 1 103 ? -11.412 -14.948 64.550 1.00 41.78 103 LEU A CA 1
ATOM 770 C C . LEU A 1 103 ? -12.692 -15.219 65.341 1.00 41.78 103 LEU A C 1
ATOM 772 O O . LEU A 1 103 ? -13.767 -15.462 64.797 1.00 41.78 103 LEU A O 1
ATOM 776 N N . ASN A 1 104 ? -12.503 -15.207 66.653 1.00 43.34 104 ASN A N 1
ATOM 777 C CA . ASN A 1 104 ? -13.474 -15.359 67.720 1.00 43.34 104 ASN A CA 1
ATOM 778 C C . ASN A 1 104 ? -14.662 -14.389 67.550 1.00 43.34 104 ASN A C 1
ATOM 780 O O . ASN A 1 104 ? -14.545 -13.187 67.784 1.00 43.34 104 ASN A O 1
ATOM 784 N N . VAL A 1 105 ? -15.809 -14.928 67.132 1.00 48.25 105 VAL A N 1
ATOM 785 C CA . VAL A 1 105 ? -17.083 -14.216 66.954 1.00 48.25 105 VAL A CA 1
ATOM 786 C C . VAL A 1 105 ? -17.803 -14.153 68.298 1.00 48.25 105 VAL A C 1
ATOM 788 O O . VAL A 1 105 ? -18.768 -14.871 68.488 1.00 48.25 105 VAL A O 1
ATOM 791 N N . ASN A 1 106 ? -17.321 -13.357 69.252 1.00 44.91 106 ASN A N 1
ATOM 792 C CA . ASN A 1 106 ? -18.045 -13.075 70.501 1.00 44.91 106 ASN A CA 1
ATOM 793 C C . ASN A 1 106 ? -17.567 -11.747 71.104 1.00 44.91 106 ASN A C 1
ATOM 795 O O . ASN A 1 106 ? -16.855 -11.737 72.101 1.00 44.91 106 ASN A O 1
ATOM 799 N N . ASN A 1 107 ? -17.887 -10.643 70.427 1.00 47.25 107 ASN A N 1
ATOM 800 C CA . ASN A 1 107 ? -18.142 -9.303 70.981 1.00 47.25 107 ASN A CA 1
ATOM 801 C C . ASN A 1 107 ? -18.024 -8.286 69.846 1.00 47.25 107 ASN A C 1
ATOM 803 O O . ASN A 1 107 ? -16.960 -7.737 69.583 1.00 47.25 107 ASN A O 1
ATOM 807 N N . ILE A 1 108 ? -19.138 -8.046 69.161 1.00 49.53 108 ILE A N 1
ATOM 808 C CA . ILE A 1 108 ? -19.329 -6.808 68.409 1.00 49.53 108 ILE A CA 1
ATOM 809 C C . ILE A 1 108 ? -20.535 -6.156 69.065 1.00 49.53 108 ILE A C 1
ATOM 811 O O . ILE A 1 108 ? -21.684 -6.465 68.745 1.00 49.53 108 ILE A O 1
ATOM 815 N N . GLU A 1 109 ? -20.240 -5.339 70.073 1.00 44.12 109 GLU A N 1
ATOM 816 C CA . GLU A 1 109 ? -21.186 -4.371 70.602 1.00 44.12 109 GLU A CA 1
ATOM 817 C C . GLU A 1 109 ? -21.679 -3.508 69.441 1.00 44.12 109 GLU A C 1
ATOM 819 O O . GLU A 1 109 ? -20.913 -3.083 68.574 1.00 44.12 109 GLU A O 1
ATOM 824 N N . ALA A 1 110 ? -22.994 -3.323 69.396 1.00 47.44 110 ALA A N 1
ATOM 825 C CA . ALA A 1 110 ? -23.662 -2.492 68.421 1.00 47.44 110 ALA A CA 1
ATOM 826 C C . ALA A 1 110 ? -23.257 -1.031 68.654 1.00 47.44 110 ALA A C 1
ATOM 828 O O . ALA A 1 110 ? -23.884 -0.328 69.441 1.00 47.44 110 ALA A O 1
ATOM 829 N N . THR A 1 111 ? -22.218 -0.568 67.961 1.00 45.03 111 THR A N 1
ATOM 830 C CA . THR A 1 111 ? -21.978 0.859 67.762 1.00 45.03 111 THR A CA 1
ATOM 831 C C . THR A 1 111 ? -23.058 1.390 66.825 1.00 45.03 111 THR A C 1
ATOM 833 O O . THR A 1 111 ? -22.932 1.410 65.603 1.00 45.03 111 THR A O 1
ATOM 836 N N . THR A 1 112 ? -24.188 1.762 67.420 1.00 50.53 112 THR A N 1
ATOM 837 C CA . THR A 1 112 ? -25.162 2.682 66.838 1.00 50.53 112 THR A CA 1
ATOM 838 C C . THR A 1 112 ? -24.590 4.090 66.932 1.00 50.53 112 THR A C 1
ATOM 840 O O . THR A 1 112 ? -24.984 4.867 67.796 1.00 50.53 112 THR A O 1
ATOM 843 N N . GLU A 1 113 ? -23.631 4.408 66.075 1.00 52.03 113 GLU A N 1
ATOM 844 C CA . GLU A 1 113 ? -23.343 5.795 65.734 1.00 52.03 113 GLU A CA 1
ATOM 845 C C . GLU A 1 113 ? -23.464 5.896 64.221 1.00 52.03 113 GLU A C 1
ATOM 847 O O . GLU A 1 113 ? -22.757 5.217 63.474 1.00 52.03 113 GLU A O 1
ATOM 852 N N . ASP A 1 114 ? -24.459 6.673 63.796 1.00 52.88 114 ASP A N 1
ATOM 853 C CA . ASP A 1 114 ? -24.638 7.142 62.432 1.00 52.88 114 ASP A CA 1
ATOM 854 C C . ASP A 1 114 ? -23.351 7.858 62.009 1.00 52.88 114 ASP A C 1
ATOM 856 O O . ASP A 1 114 ? -23.176 9.055 62.233 1.00 52.88 114 ASP A O 1
ATOM 860 N N . ASP A 1 115 ? -22.410 7.099 61.449 1.00 55.94 115 ASP A N 1
ATOM 861 C CA . ASP A 1 115 ? -21.158 7.624 60.934 1.00 55.94 115 ASP A CA 1
ATOM 862 C C . ASP A 1 115 ? -21.482 8.400 59.654 1.00 55.94 115 ASP A C 1
ATOM 864 O O . ASP A 1 115 ? -21.591 7.854 58.553 1.00 55.94 115 ASP A O 1
ATOM 868 N N . VAL A 1 116 ? -21.695 9.706 59.839 1.00 57.56 116 VAL A N 1
ATOM 869 C CA . VAL A 1 116 ? -21.990 10.744 58.833 1.00 57.56 116 VAL A CA 1
ATOM 870 C C . VAL A 1 116 ? -20.960 10.755 57.687 1.00 57.56 116 VAL A C 1
ATOM 872 O O . VAL A 1 116 ? -21.129 11.465 56.696 1.00 57.56 116 VAL A O 1
ATOM 875 N N . ASN A 1 117 ? -19.908 9.940 57.771 1.00 63.16 117 ASN A N 1
ATOM 876 C CA . ASN A 1 117 ? -18.827 9.875 56.814 1.00 63.16 117 ASN A CA 1
ATOM 877 C C . ASN A 1 117 ? -18.463 8.435 56.406 1.00 63.16 117 ASN A C 1
ATOM 879 O O . ASN A 1 117 ? -17.284 8.083 56.372 1.00 63.16 117 ASN A O 1
ATOM 883 N N . ASP A 1 118 ? -19.451 7.601 56.044 1.00 77.94 118 ASP A N 1
ATOM 884 C CA . ASP A 1 118 ? -19.202 6.300 55.394 1.00 77.94 118 ASP A CA 1
ATOM 885 C C . ASP A 1 118 ? -18.560 6.534 54.008 1.00 77.94 118 ASP A C 1
ATOM 887 O O . ASP A 1 118 ? -19.206 6.547 52.957 1.00 77.94 118 ASP A O 1
ATOM 891 N N . TYR A 1 119 ? -17.251 6.792 54.017 1.00 83.31 119 TYR A N 1
ATOM 892 C CA . TYR A 1 119 ? -16.444 7.196 52.867 1.00 83.31 119 TYR A CA 1
ATOM 893 C C . TYR A 1 119 ? -16.550 6.184 51.727 1.00 83.31 119 TYR A C 1
ATOM 895 O O . TYR A 1 119 ? -16.613 6.553 50.553 1.00 83.31 119 TYR A O 1
ATOM 903 N N . LEU A 1 120 ? -16.642 4.899 52.079 1.00 81.50 120 LEU A N 1
ATOM 904 C CA . LEU A 1 120 ? -16.850 3.820 51.126 1.00 81.50 120 LEU A CA 1
ATOM 905 C C . LEU A 1 120 ? -18.196 3.971 50.407 1.00 81.50 120 LEU A C 1
ATOM 907 O O . LEU A 1 120 ? -18.248 3.840 49.189 1.00 81.50 120 LEU A O 1
ATOM 911 N N . ARG A 1 121 ? -19.267 4.307 51.131 1.00 80.88 121 ARG A N 1
ATOM 912 C CA . ARG A 1 121 ? -20.598 4.546 50.560 1.00 80.88 121 ARG A CA 1
ATOM 913 C C . ARG A 1 121 ? -20.571 5.691 49.558 1.00 80.88 121 ARG A C 1
ATOM 915 O O . ARG A 1 121 ? -20.973 5.511 48.412 1.00 80.88 121 ARG A O 1
ATOM 922 N N . ASN A 1 122 ? -20.021 6.830 49.975 1.00 85.75 122 ASN A N 1
ATOM 923 C CA . ASN A 1 122 ? -19.895 8.002 49.118 1.00 85.75 122 ASN A CA 1
ATOM 924 C C . ASN A 1 122 ? -19.057 7.692 47.875 1.00 85.75 122 ASN A C 1
ATOM 926 O O . ASN A 1 122 ? -19.452 8.040 46.766 1.00 85.75 122 ASN A O 1
ATOM 930 N N . HIS A 1 123 ? -17.940 6.978 48.020 1.00 86.69 123 HIS A N 1
ATOM 931 C CA . HIS A 1 123 ? -17.114 6.588 46.882 1.00 86.69 123 HIS A CA 1
ATOM 932 C C . HIS A 1 123 ? -17.860 5.663 45.908 1.00 86.69 123 HIS A C 1
ATOM 934 O O . HIS A 1 123 ? -17.743 5.814 44.689 1.00 86.69 123 HIS A O 1
ATOM 940 N N . LEU A 1 124 ? -18.629 4.705 46.427 1.00 86.44 124 LEU A N 1
ATOM 941 C CA . LEU A 1 124 ? -19.430 3.788 45.623 1.00 86.44 124 LEU A CA 1
ATOM 942 C C . LEU A 1 124 ? -20.578 4.515 44.902 1.00 86.44 124 LEU A C 1
ATOM 944 O O . LEU A 1 124 ? -20.795 4.289 43.713 1.00 86.44 124 LEU A O 1
ATOM 948 N N . ASP A 1 125 ? -21.282 5.427 45.565 1.00 85.88 125 ASP A N 1
ATOM 949 C CA . ASP A 1 125 ? -22.382 6.168 44.944 1.00 85.88 125 ASP A CA 1
ATOM 950 C C . ASP A 1 125 ? -21.893 7.218 43.936 1.00 85.88 125 ASP A C 1
ATOM 952 O O . ASP A 1 125 ? -22.485 7.350 42.864 1.00 85.88 125 ASP A O 1
ATOM 956 N N . VAL A 1 126 ? -20.771 7.894 44.199 1.00 89.31 126 VAL A N 1
ATOM 957 C CA . VAL A 1 126 ? -20.190 8.870 43.261 1.00 89.31 126 VAL A CA 1
ATOM 958 C C . VAL A 1 126 ? -19.642 8.186 42.006 1.00 89.31 126 VAL A C 1
ATOM 960 O O . VAL A 1 126 ? -19.943 8.617 40.892 1.00 89.31 126 VAL A O 1
ATOM 963 N N . ASN A 1 127 ? -18.865 7.108 42.157 1.00 88.44 127 ASN A N 1
ATOM 964 C CA . ASN A 1 127 ? -18.173 6.492 41.018 1.00 88.44 127 ASN A CA 1
ATOM 965 C C . ASN A 1 127 ? -19.017 5.450 40.282 1.00 88.44 127 ASN A C 1
ATOM 967 O O . ASN A 1 127 ? -18.935 5.332 39.061 1.00 88.44 127 ASN A O 1
ATOM 971 N N . LEU A 1 128 ? -19.809 4.670 41.019 1.00 87.00 128 LEU A N 1
ATOM 972 C CA . LEU A 1 128 ? -20.525 3.510 40.484 1.00 87.00 128 LEU A CA 1
ATOM 973 C C . LEU A 1 128 ? -22.043 3.700 40.485 1.00 87.00 128 LEU A C 1
ATOM 975 O O . LEU A 1 128 ? -22.744 2.878 39.899 1.00 87.00 128 LEU A O 1
ATOM 979 N N . LYS A 1 129 ? -22.553 4.783 41.096 1.00 91.06 129 LYS A N 1
ATOM 980 C CA . LYS A 1 129 ? -23.987 5.108 41.168 1.00 91.06 129 LYS A CA 1
ATOM 981 C C . LYS A 1 129 ? -24.813 3.920 41.659 1.00 91.06 129 LYS A C 1
ATOM 983 O O . LYS A 1 129 ? -25.862 3.607 41.095 1.00 91.06 129 LYS A O 1
ATOM 988 N N . ILE A 1 130 ? -24.335 3.246 42.705 1.00 89.12 130 ILE A N 1
ATOM 989 C CA . ILE A 1 130 ? -24.927 2.004 43.225 1.00 89.12 130 ILE A CA 1
ATOM 990 C C . ILE A 1 130 ? -26.390 2.196 43.628 1.00 89.12 130 ILE A C 1
ATOM 992 O O . ILE A 1 130 ? -27.202 1.290 43.436 1.00 89.12 130 ILE A O 1
ATOM 996 N N . GLY A 1 131 ? -26.758 3.377 44.130 1.00 83.38 131 GLY A N 1
ATOM 997 C CA . GLY A 1 131 ? -28.149 3.737 44.415 1.00 83.38 131 GLY A CA 1
ATOM 998 C C . GLY A 1 131 ? -29.118 3.641 43.225 1.00 83.38 131 GLY A C 1
ATOM 999 O O . GLY A 1 131 ? -30.310 3.455 43.441 1.00 83.38 131 GLY A O 1
ATOM 1000 N N . SER A 1 132 ? -28.635 3.712 41.980 1.00 87.81 132 SER A N 1
ATOM 1001 C CA . SER A 1 132 ? -29.489 3.682 40.779 1.00 87.81 132 SER A CA 1
ATOM 1002 C C . SER A 1 132 ? -29.979 2.286 40.382 1.00 87.81 132 SER A C 1
ATOM 1004 O O . SER A 1 132 ? -30.853 2.159 39.526 1.00 87.81 132 SER A O 1
ATOM 1006 N N . ILE A 1 133 ? -29.429 1.231 40.988 1.00 89.44 133 ILE A N 1
ATOM 1007 C CA . ILE A 1 133 ? -29.710 -0.147 40.584 1.00 89.44 133 ILE A CA 1
ATOM 1008 C C . ILE A 1 133 ? -30.850 -0.696 41.433 1.00 89.44 133 ILE A C 1
ATOM 1010 O O . ILE A 1 133 ? -30.703 -0.779 42.659 1.00 89.44 133 ILE A O 1
ATOM 1014 N N . PRO A 1 134 ? -31.966 -1.112 40.809 1.00 88.31 134 PRO A N 1
ATOM 1015 C CA . PRO A 1 134 ? -33.089 -1.660 41.544 1.00 88.31 134 PRO A CA 1
ATOM 1016 C C . PRO A 1 134 ? -32.654 -2.929 42.276 1.00 88.31 134 PRO A C 1
ATOM 1018 O O . PRO A 1 134 ? -32.027 -3.829 41.708 1.00 88.31 134 PRO A O 1
ATOM 1021 N N . PHE A 1 135 ? -32.985 -2.991 43.562 1.00 88.12 135 PHE A N 1
ATOM 1022 C CA . PHE A 1 135 ? -32.697 -4.134 44.411 1.00 88.12 135 PHE A CA 1
ATOM 1023 C C . PHE A 1 135 ? -33.939 -4.520 45.206 1.00 88.12 135 PHE A C 1
ATOM 1025 O O . PHE A 1 135 ? -34.579 -3.672 45.818 1.00 88.12 135 PHE A O 1
ATOM 1032 N N . GLU A 1 136 ? -34.248 -5.812 45.223 1.00 88.75 136 GLU A N 1
ATOM 1033 C CA . GLU A 1 136 ? -35.308 -6.368 46.059 1.00 88.75 136 GLU A CA 1
ATOM 1034 C C . GLU A 1 136 ? -34.776 -6.587 47.478 1.00 88.75 136 GLU A C 1
ATOM 1036 O O . GLU A 1 136 ? -34.097 -7.576 47.762 1.00 88.75 136 GLU A O 1
ATOM 1041 N N . GLU A 1 137 ? -35.105 -5.664 48.382 1.00 80.75 137 GLU A N 1
ATOM 1042 C CA . GLU A 1 137 ? -34.677 -5.680 49.791 1.00 80.75 137 GLU A CA 1
ATOM 1043 C C . GLU A 1 137 ? -35.070 -6.957 50.549 1.00 80.75 137 GLU A C 1
ATOM 1045 O O . GLU A 1 137 ? -34.448 -7.329 51.547 1.00 80.75 137 GLU A O 1
ATOM 1050 N N . THR A 1 138 ? -36.058 -7.688 50.037 1.00 85.62 138 THR A N 1
ATOM 1051 C CA . THR A 1 138 ? -36.562 -8.933 50.617 1.00 85.62 138 THR A CA 1
ATOM 1052 C C . THR A 1 138 ? -35.521 -10.057 50.635 1.00 85.62 138 THR A C 1
ATOM 1054 O O . THR A 1 138 ? -35.573 -10.895 51.539 1.00 85.62 138 THR A O 1
ATOM 1057 N N . LYS A 1 139 ? -34.529 -10.054 49.727 1.00 88.31 139 LYS A N 1
ATOM 1058 C CA . LYS A 1 139 ? -33.546 -11.150 49.574 1.00 88.31 139 LYS A CA 1
ATOM 1059 C C . LYS A 1 139 ? -32.617 -11.355 50.772 1.00 88.31 139 LYS A C 1
ATOM 1061 O O . LYS A 1 139 ? -32.174 -12.476 51.000 1.00 88.31 139 LYS A O 1
ATOM 1066 N N . PHE A 1 140 ? -32.335 -10.307 51.548 1.00 91.00 140 PHE A N 1
ATOM 1067 C CA . PHE A 1 140 ? -31.430 -10.373 52.709 1.00 91.00 140 PHE A CA 1
ATOM 1068 C C . PHE A 1 140 ? -32.114 -10.006 54.035 1.00 91.00 140 PHE A C 1
ATOM 1070 O O . PHE A 1 140 ? -31.448 -9.738 55.037 1.00 91.00 140 PHE A O 1
ATOM 1077 N N . SER A 1 141 ? -33.449 -10.025 54.066 1.00 90.12 141 SER A N 1
ATOM 1078 C CA . SER A 1 141 ? -34.256 -9.684 55.247 1.00 90.12 141 SER A CA 1
ATOM 1079 C C . SER A 1 141 ? -33.954 -10.551 56.483 1.00 90.12 141 SER A C 1
ATOM 1081 O O . SER A 1 141 ? -34.072 -10.070 57.609 1.00 90.12 141 SER A O 1
ATOM 1083 N N . GLY A 1 142 ? -33.486 -11.792 56.295 1.00 91.12 142 GLY A N 1
ATOM 1084 C CA . GLY A 1 142 ? -33.157 -12.729 57.379 1.00 91.12 142 GLY A CA 1
ATOM 1085 C C . GLY A 1 142 ? -31.881 -12.416 58.178 1.00 91.12 142 GLY A C 1
ATOM 1086 O O . GLY A 1 142 ? -31.624 -13.057 59.197 1.00 91.12 142 GLY A O 1
ATOM 1087 N N . ILE A 1 143 ? -31.065 -11.445 57.754 1.00 90.56 143 ILE A N 1
ATOM 1088 C CA . ILE A 1 143 ? -29.764 -11.159 58.378 1.00 90.56 143 ILE A CA 1
ATOM 1089 C C . ILE A 1 143 ? -29.926 -10.094 59.459 1.00 90.56 143 ILE A C 1
ATOM 1091 O O . ILE A 1 143 ? -30.161 -8.929 59.148 1.00 90.56 143 ILE A O 1
ATOM 1095 N N . LYS A 1 144 ? -29.775 -10.472 60.735 1.00 91.88 144 LYS A N 1
ATOM 1096 C CA . LYS A 1 144 ? -30.006 -9.580 61.892 1.00 91.88 144 LYS A CA 1
ATOM 1097 C C . LYS A 1 144 ? -29.064 -8.370 61.946 1.00 91.88 144 LYS A C 1
ATOM 1099 O O . LYS A 1 144 ? -29.487 -7.302 62.367 1.00 91.88 144 LYS A O 1
ATOM 1104 N N . ASN A 1 145 ? -27.814 -8.523 61.509 1.00 92.62 145 ASN A N 1
ATOM 1105 C CA . ASN A 1 145 ? -26.834 -7.436 61.495 1.00 92.62 145 ASN A CA 1
ATOM 1106 C C . ASN A 1 145 ? -27.070 -6.512 60.283 1.00 92.62 145 ASN A C 1
ATOM 1108 O O . ASN A 1 145 ? -26.952 -6.946 59.134 1.00 92.62 145 ASN A O 1
ATOM 1112 N N . SER A 1 146 ? -27.392 -5.243 60.547 1.00 87.56 146 SER A N 1
ATOM 1113 C CA . SER A 1 146 ? -27.689 -4.228 59.528 1.00 87.56 146 SER A CA 1
ATOM 1114 C C . SER A 1 146 ? -26.496 -3.943 58.613 1.00 87.56 146 SER A C 1
ATOM 1116 O O . SER A 1 146 ? -26.667 -3.880 57.397 1.00 87.56 146 SER A O 1
ATOM 1118 N N . ARG A 1 147 ? -25.278 -3.851 59.161 1.00 86.31 147 ARG A N 1
ATOM 1119 C CA . ARG A 1 147 ? -24.059 -3.578 58.385 1.00 86.31 147 ARG A CA 1
ATOM 1120 C C . ARG A 1 147 ? -23.737 -4.713 57.419 1.00 86.31 147 ARG A C 1
ATOM 1122 O O . ARG A 1 147 ? -23.446 -4.461 56.253 1.00 86.31 147 ARG A O 1
ATOM 1129 N N . ILE A 1 148 ? -23.840 -5.961 57.880 1.00 88.69 148 ILE A N 1
ATOM 1130 C CA . ILE A 1 148 ? -23.623 -7.143 57.029 1.00 88.69 148 ILE A CA 1
ATOM 1131 C C . ILE A 1 148 ? -24.685 -7.211 55.929 1.00 88.69 148 ILE A C 1
ATOM 1133 O O . ILE A 1 148 ? -24.359 -7.466 54.770 1.00 88.69 148 ILE A O 1
ATOM 1137 N N . ARG A 1 149 ? -25.950 -6.939 56.270 1.00 90.62 149 ARG A N 1
ATOM 1138 C CA . ARG A 1 149 ? -27.038 -6.869 55.289 1.00 90.62 149 ARG A CA 1
ATOM 1139 C C . ARG A 1 149 ? -26.732 -5.832 54.209 1.00 90.62 149 ARG A C 1
ATOM 1141 O O . ARG A 1 149 ? -26.853 -6.139 53.029 1.00 90.62 149 ARG A O 1
ATOM 1148 N N . GLN A 1 150 ? -26.272 -4.650 54.609 1.00 87.81 150 GLN A N 1
ATOM 1149 C CA . GLN A 1 150 ? -25.937 -3.575 53.687 1.00 87.81 150 GLN A CA 1
ATOM 1150 C C . GLN A 1 150 ? -24.792 -3.948 52.737 1.00 87.81 150 GLN A C 1
ATOM 1152 O O . GLN A 1 150 ? -24.911 -3.766 51.527 1.00 87.81 150 GLN A O 1
ATOM 1157 N N . LEU A 1 151 ? -23.721 -4.550 53.260 1.00 88.75 151 LEU A N 1
ATOM 1158 C CA . LEU A 1 151 ? -22.598 -5.025 52.446 1.00 88.75 151 LEU A CA 1
ATOM 1159 C C . LEU A 1 151 ? -23.022 -6.087 51.424 1.00 88.75 151 LEU A C 1
ATOM 1161 O O . LEU A 1 151 ? -22.503 -6.115 50.312 1.00 88.75 151 LEU A O 1
ATOM 1165 N N . LEU A 1 152 ? -23.971 -6.960 51.771 1.00 91.31 152 LEU A N 1
ATOM 1166 C CA . LEU A 1 152 ? -24.500 -7.957 50.836 1.00 91.31 152 LEU A CA 1
ATOM 1167 C C . LEU A 1 152 ? -25.358 -7.326 49.736 1.00 91.31 152 LEU A C 1
ATOM 1169 O O . LEU A 1 152 ? -25.256 -7.738 48.579 1.00 91.31 152 LEU A O 1
ATOM 1173 N N . ILE A 1 153 ? -26.152 -6.305 50.073 1.00 91.00 153 ILE A N 1
ATOM 1174 C CA . ILE A 1 153 ? -26.898 -5.512 49.088 1.00 91.00 153 ILE A CA 1
ATOM 1175 C C . ILE A 1 153 ? -25.924 -4.842 48.115 1.00 91.00 153 ILE A C 1
ATOM 1177 O O . ILE A 1 153 ? -26.094 -4.955 46.899 1.00 91.00 153 ILE A O 1
ATOM 1181 N N . ASP A 1 154 ? -24.878 -4.197 48.631 1.00 89.50 154 ASP A N 1
ATOM 1182 C CA . ASP A 1 154 ? -23.886 -3.512 47.804 1.00 89.50 154 ASP A CA 1
ATOM 1183 C C . ASP A 1 154 ? -23.101 -4.490 46.931 1.00 89.50 154 ASP A C 1
ATOM 1185 O O . ASP A 1 154 ? -22.967 -4.255 45.733 1.00 89.50 154 ASP A O 1
ATOM 1189 N N . ASN A 1 155 ? -22.656 -5.625 47.481 1.00 92.81 155 ASN A N 1
ATOM 1190 C CA . ASN A 1 155 ? -21.977 -6.672 46.713 1.00 92.81 155 ASN A CA 1
ATOM 1191 C C . ASN A 1 155 ? -22.853 -7.214 45.581 1.00 92.81 155 ASN A C 1
ATOM 1193 O O . ASN A 1 155 ? -22.371 -7.406 44.465 1.00 92.81 155 ASN A O 1
ATOM 1197 N N . TYR A 1 156 ? -24.148 -7.423 45.830 1.00 93.44 156 TYR A N 1
ATOM 1198 C CA . TYR A 1 156 ? -25.070 -7.840 44.777 1.00 93.44 156 TYR A CA 1
ATOM 1199 C C . TYR A 1 156 ? -25.215 -6.764 43.693 1.00 93.44 156 TYR A C 1
ATOM 1201 O O . TYR A 1 156 ? -25.177 -7.075 42.501 1.00 93.44 156 TYR A O 1
ATOM 1209 N N . ARG A 1 157 ? -25.354 -5.489 44.076 1.00 93.00 157 ARG A N 1
ATOM 1210 C CA . ARG A 1 157 ? -25.443 -4.383 43.111 1.00 93.00 157 ARG A CA 1
ATOM 1211 C C . ARG A 1 157 ? -24.153 -4.244 42.300 1.00 93.00 157 ARG A C 1
ATOM 1213 O O . ARG A 1 157 ? -24.224 -4.118 41.082 1.00 93.00 157 ARG A O 1
ATOM 1220 N N . LEU A 1 158 ? -22.989 -4.355 42.937 1.00 93.00 158 LEU A N 1
ATOM 1221 C CA . LEU A 1 158 ? -21.684 -4.381 42.271 1.00 93.00 158 LEU A CA 1
ATOM 1222 C C . LEU A 1 158 ? -21.574 -5.533 41.271 1.00 93.00 158 LEU A C 1
ATOM 1224 O O . LEU A 1 158 ? -21.091 -5.332 40.156 1.00 93.00 158 LEU A O 1
ATOM 1228 N N . LEU A 1 159 ? -22.062 -6.722 41.630 1.00 94.81 159 LEU A N 1
ATOM 1229 C CA . LEU A 1 159 ? -22.094 -7.863 40.720 1.00 94.81 159 LEU A CA 1
ATOM 1230 C C . LEU A 1 159 ?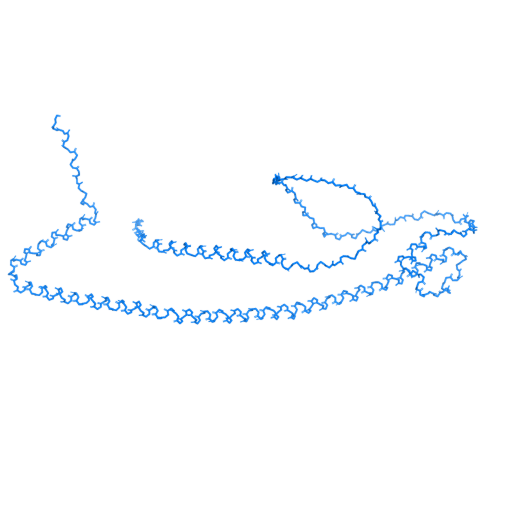 -22.962 -7.569 39.489 1.00 94.81 159 LEU A C 1
ATOM 1232 O O . LEU A 1 159 ? -22.534 -7.824 38.367 1.00 94.81 159 LEU A O 1
ATOM 1236 N N . ARG A 1 160 ? -24.132 -6.945 39.675 1.00 95.12 160 ARG A N 1
ATOM 1237 C CA . ARG A 1 160 ? -24.990 -6.514 38.559 1.00 95.12 160 ARG A CA 1
ATOM 1238 C C . ARG A 1 160 ? -24.331 -5.464 37.669 1.00 95.12 160 ARG A C 1
ATOM 1240 O O . ARG A 1 160 ? -24.434 -5.571 36.449 1.00 95.12 160 ARG A O 1
ATOM 1247 N N . ILE A 1 161 ? -23.616 -4.493 38.244 1.00 94.19 161 ILE A N 1
ATOM 1248 C CA . ILE A 1 161 ? -22.820 -3.527 37.464 1.00 94.19 161 ILE A CA 1
ATOM 1249 C C . ILE A 1 161 ? -21.786 -4.265 36.629 1.00 94.19 161 ILE A C 1
ATOM 1251 O O . ILE A 1 161 ? -21.666 -4.004 35.434 1.00 94.19 161 ILE A O 1
ATOM 1255 N N . LYS A 1 162 ? -21.050 -5.192 37.247 1.00 95.25 162 LYS A N 1
ATOM 1256 C CA . LYS A 1 162 ? -20.013 -5.972 36.575 1.00 95.25 162 LYS A CA 1
ATOM 1257 C C . LYS A 1 162 ? -20.589 -6.760 35.397 1.00 95.25 162 LYS A C 1
ATOM 1259 O O . LYS A 1 162 ? -20.044 -6.666 34.303 1.00 95.25 162 LYS A O 1
ATOM 1264 N N . GLU A 1 163 ? -21.693 -7.479 35.597 1.00 96.44 163 GLU A N 1
ATOM 1265 C CA . GLU A 1 163 ? -22.390 -8.222 34.537 1.00 96.44 163 GLU A CA 1
ATOM 1266 C C . GLU A 1 163 ? -22.844 -7.294 33.402 1.00 96.44 163 GLU A C 1
ATOM 1268 O O . GLU A 1 163 ? -22.580 -7.566 32.231 1.00 96.44 163 GLU A O 1
ATOM 1273 N N . SER A 1 164 ? -23.467 -6.162 33.743 1.00 95.88 164 SER A N 1
ATOM 1274 C CA . SER A 1 164 ? -23.921 -5.173 32.761 1.00 95.88 164 SER A CA 1
ATOM 1275 C C . SER A 1 164 ? -22.760 -4.591 31.956 1.00 95.88 164 SER A C 1
ATOM 1277 O O . SER A 1 164 ? -22.857 -4.466 30.738 1.00 95.88 164 SER A O 1
ATOM 1279 N N . LYS A 1 165 ? -21.649 -4.248 32.615 1.00 95.50 165 LYS A N 1
ATOM 1280 C CA . LYS A 1 165 ? -20.451 -3.703 31.965 1.00 95.50 165 LYS A CA 1
ATOM 1281 C C . LYS A 1 165 ? -19.750 -4.742 31.101 1.00 95.50 165 LYS A C 1
ATOM 1283 O O . LYS A 1 165 ? -19.253 -4.407 30.031 1.00 95.50 165 LYS A O 1
ATOM 1288 N N . GLN A 1 166 ? -19.742 -6.001 31.525 1.00 97.44 166 GLN A N 1
ATOM 1289 C CA . GLN A 1 166 ? -19.218 -7.100 30.723 1.00 97.44 166 GLN A CA 1
ATOM 1290 C C . GLN A 1 166 ? -20.061 -7.324 29.460 1.00 97.44 166 GLN A C 1
ATOM 1292 O O . GLN A 1 166 ? -19.495 -7.524 28.387 1.00 97.44 166 GLN A O 1
ATOM 1297 N N . ALA A 1 167 ? -21.390 -7.240 29.562 1.00 97.56 167 ALA A N 1
ATOM 1298 C CA . ALA A 1 167 ? -22.284 -7.329 28.409 1.00 97.56 167 ALA A CA 1
ATOM 1299 C C . ALA A 1 167 ? -22.100 -6.149 27.437 1.00 97.56 167 ALA A C 1
ATOM 1301 O O . ALA A 1 167 ? -22.007 -6.361 26.229 1.00 97.56 167 ALA A O 1
ATOM 1302 N N . GLU A 1 168 ? -21.984 -4.923 27.958 1.00 97.56 168 GLU A N 1
ATOM 1303 C CA . GLU A 1 168 ? -21.694 -3.717 27.170 1.00 97.56 168 GLU A CA 1
ATOM 1304 C C . GLU A 1 168 ? -20.347 -3.839 26.441 1.00 97.56 168 GLU A C 1
ATOM 1306 O O . GLU A 1 168 ? -20.265 -3.602 25.238 1.00 97.56 168 GLU A O 1
ATOM 1311 N N . ASN A 1 169 ? -19.303 -4.290 27.137 1.00 97.19 169 ASN A N 1
ATOM 1312 C CA . ASN A 1 169 ? -17.985 -4.496 26.543 1.00 97.19 169 ASN A CA 1
ATOM 1313 C C . ASN A 1 169 ? -18.011 -5.592 25.461 1.00 97.19 169 ASN A C 1
ATOM 1315 O O . ASN A 1 169 ? -17.471 -5.407 24.375 1.00 97.19 169 ASN A O 1
ATOM 1319 N N . ALA A 1 170 ? -18.718 -6.701 25.699 1.00 97.44 170 ALA A N 1
ATOM 1320 C CA . ALA A 1 170 ? -18.900 -7.746 24.691 1.00 97.44 170 ALA A CA 1
ATOM 1321 C C . ALA A 1 170 ? -19.639 -7.229 23.440 1.00 97.44 170 ALA A C 1
ATOM 1323 O O . ALA A 1 170 ? -19.311 -7.618 22.319 1.00 97.44 170 ALA A O 1
ATOM 1324 N N . TYR A 1 171 ? -20.619 -6.340 23.613 1.00 98.12 171 TYR A N 1
ATOM 1325 C CA . TYR A 1 171 ? -21.307 -5.686 22.502 1.00 98.12 171 TYR A CA 1
ATOM 1326 C C . TYR A 1 171 ? -20.385 -4.735 21.722 1.00 98.12 171 TYR A C 1
ATOM 1328 O O . TYR A 1 171 ? -20.348 -4.783 20.489 1.00 98.12 171 TYR A O 1
ATOM 1336 N N . LEU A 1 172 ? -19.607 -3.905 22.424 1.00 98.19 172 LEU A N 1
ATOM 1337 C CA . LEU A 1 172 ? -18.619 -3.017 21.806 1.00 98.19 172 LEU A CA 1
ATOM 1338 C C . LEU A 1 172 ? -17.571 -3.809 21.021 1.00 98.19 172 LEU A C 1
ATOM 1340 O O . LEU A 1 172 ? -17.249 -3.439 19.895 1.00 98.19 172 LEU A O 1
ATOM 1344 N N . TRP A 1 173 ? -17.110 -4.935 21.567 1.00 97.44 173 TRP A N 1
ATOM 1345 C CA . TRP A 1 173 ? -16.164 -5.819 20.893 1.00 97.44 173 TRP A CA 1
ATOM 1346 C C . TRP A 1 173 ? -16.720 -6.382 19.580 1.00 97.44 173 TRP A C 1
ATOM 1348 O O . TRP A 1 173 ? -16.069 -6.287 18.545 1.00 97.44 173 TRP A O 1
ATOM 1358 N N . ARG A 1 174 ? -17.964 -6.880 19.579 1.00 98.19 174 ARG A N 1
ATOM 1359 C CA . ARG A 1 174 ? -18.631 -7.343 18.344 1.00 98.19 174 ARG A CA 1
ATOM 1360 C C . ARG A 1 174 ? -18.786 -6.231 17.310 1.00 98.19 174 ARG A C 1
ATOM 1362 O O . ARG A 1 174 ? -18.650 -6.461 16.111 1.00 98.19 174 ARG A O 1
ATOM 1369 N N . THR A 1 175 ? -19.085 -5.021 17.774 1.00 97.50 175 THR A N 1
ATOM 1370 C CA . THR A 1 175 ? -19.210 -3.849 16.902 1.00 97.50 175 THR A CA 1
ATOM 1371 C C . THR A 1 175 ? -17.863 -3.513 16.258 1.00 97.50 175 THR A C 1
ATOM 1373 O O . THR A 1 175 ? -17.801 -3.285 15.053 1.00 97.50 175 THR A O 1
ATOM 1376 N N . TYR A 1 176 ? -16.780 -3.539 17.039 1.00 98.19 176 TYR A N 1
ATOM 1377 C CA . TYR A 1 176 ? -15.417 -3.356 16.543 1.00 98.19 176 TYR A CA 1
ATOM 1378 C C . TYR A 1 176 ? -15.047 -4.408 15.492 1.00 98.19 176 TYR A C 1
ATOM 1380 O O . TYR A 1 176 ? -14.622 -4.048 14.399 1.00 98.19 176 TYR A O 1
ATOM 1388 N N . GLU A 1 177 ? -15.301 -5.685 15.777 1.00 98.25 177 GLU A N 1
ATOM 1389 C CA . GLU A 1 177 ? -15.040 -6.791 14.849 1.00 98.25 177 GLU A CA 1
ATOM 1390 C C . GLU A 1 177 ? -15.815 -6.624 13.531 1.00 98.25 177 GLU A C 1
ATOM 1392 O O . GLU A 1 177 ? -15.281 -6.853 12.448 1.00 98.25 177 GLU A O 1
ATOM 1397 N N . THR A 1 178 ? -17.055 -6.131 13.597 1.00 98.25 178 THR A N 1
ATOM 1398 C CA . THR A 1 178 ? -17.856 -5.832 12.400 1.00 98.25 178 THR A CA 1
ATOM 1399 C C . THR A 1 178 ? -17.226 -4.714 11.561 1.00 98.25 178 THR A C 1
ATOM 1401 O O . THR A 1 178 ? -17.168 -4.814 10.333 1.00 98.25 178 THR A O 1
ATOM 1404 N N . TYR A 1 179 ? -16.721 -3.651 12.197 1.00 98.25 179 TYR A N 1
ATOM 1405 C CA . TYR A 1 179 ? -16.008 -2.582 11.490 1.00 98.25 179 TYR A CA 1
ATOM 1406 C C . TYR A 1 179 ? -14.689 -3.065 10.889 1.00 98.25 179 TYR A C 1
ATOM 1408 O O . TYR A 1 179 ? -14.359 -2.690 9.764 1.00 98.25 179 TYR A O 1
ATOM 1416 N N . GLU A 1 180 ? -13.954 -3.911 11.606 1.00 97.75 180 GLU A N 1
ATOM 1417 C CA . GLU A 1 180 ? -12.717 -4.512 11.117 1.00 97.75 180 GLU A CA 1
ATOM 1418 C C . GLU A 1 180 ? -12.976 -5.392 9.888 1.00 97.75 180 GLU A C 1
ATOM 1420 O O . GLU A 1 180 ? -12.285 -5.261 8.875 1.00 97.75 180 GLU A O 1
ATOM 1425 N N . GLN A 1 181 ? -14.025 -6.218 9.922 1.00 98.06 181 GLN A N 1
ATOM 1426 C CA . GLN A 1 181 ? -14.458 -7.016 8.774 1.00 98.06 181 GLN A CA 1
ATOM 1427 C C . GLN A 1 181 ? -14.858 -6.133 7.586 1.00 98.06 181 GLN A C 1
ATOM 1429 O O . GLN A 1 181 ? -14.441 -6.399 6.461 1.00 98.06 181 GLN A O 1
ATOM 1434 N N . LEU A 1 182 ? -15.599 -5.043 7.809 1.00 98.31 182 LEU A N 1
ATOM 1435 C CA . LEU A 1 182 ? -15.960 -4.099 6.745 1.00 98.31 182 LEU A CA 1
ATOM 1436 C C . LEU A 1 182 ? -14.718 -3.455 6.102 1.00 98.31 182 LEU A C 1
ATOM 1438 O O . LEU A 1 182 ? -14.615 -3.373 4.875 1.00 98.31 182 LEU A O 1
ATOM 1442 N N . LEU A 1 183 ? -13.767 -3.007 6.924 1.00 97.06 183 LEU A N 1
ATOM 1443 C CA . LEU A 1 183 ? -12.517 -2.400 6.468 1.00 97.06 183 LEU A CA 1
ATOM 1444 C C . LEU A 1 183 ? -11.686 -3.381 5.638 1.00 97.06 183 LEU A C 1
ATOM 1446 O O . LEU A 1 183 ? -11.268 -3.050 4.527 1.00 97.06 183 LEU A O 1
ATOM 1450 N N . THR A 1 184 ? -11.478 -4.586 6.163 1.00 97.38 184 THR A N 1
ATOM 1451 C CA . THR A 1 184 ? -10.605 -5.600 5.559 1.00 97.38 184 THR A CA 1
ATOM 1452 C C . THR A 1 184 ? -11.219 -6.267 4.334 1.00 97.38 184 THR A C 1
ATOM 1454 O O . THR A 1 184 ? -10.509 -6.492 3.357 1.00 97.38 184 THR A O 1
ATOM 1457 N N . GLN A 1 185 ? -12.523 -6.552 4.341 1.00 97.81 185 GLN A N 1
ATOM 1458 C CA . GLN A 1 185 ? -13.174 -7.298 3.259 1.00 97.81 185 GLN A CA 1
ATOM 1459 C C . GLN A 1 185 ? -13.733 -6.405 2.150 1.00 97.81 185 GLN A C 1
ATOM 1461 O O . GLN A 1 185 ? -13.823 -6.849 1.008 1.00 97.81 185 GLN A O 1
ATOM 1466 N N . VAL A 1 186 ? -14.125 -5.162 2.454 1.00 97.69 186 VAL A N 1
ATOM 1467 C CA . VAL A 1 186 ? -14.815 -4.299 1.480 1.00 97.69 186 VAL A CA 1
ATOM 1468 C C . VAL A 1 186 ? -13.975 -3.090 1.097 1.00 97.69 186 VAL A C 1
ATOM 1470 O O . VAL A 1 186 ? -13.743 -2.861 -0.090 1.00 97.69 186 VAL A O 1
ATOM 1473 N N . ILE A 1 187 ? -13.524 -2.306 2.079 1.00 95.56 187 ILE A N 1
ATOM 1474 C CA . ILE A 1 187 ? -12.913 -0.996 1.809 1.00 95.56 187 ILE A CA 1
ATOM 1475 C C . ILE A 1 187 ? -11.517 -1.154 1.202 1.00 95.56 187 ILE A C 1
ATOM 1477 O O . ILE A 1 187 ? -11.254 -0.607 0.131 1.00 95.56 187 ILE A O 1
ATOM 1481 N N . ILE A 1 188 ? -10.632 -1.915 1.854 1.00 95.62 188 ILE A N 1
ATOM 1482 C CA . ILE A 1 188 ? -9.247 -2.099 1.393 1.00 95.62 188 ILE A CA 1
ATOM 1483 C C . ILE A 1 188 ? -9.193 -2.748 -0.003 1.00 95.62 188 ILE A C 1
ATOM 1485 O O . ILE A 1 188 ? -8.471 -2.228 -0.861 1.00 95.62 188 ILE A O 1
ATOM 1489 N N . PRO A 1 189 ? -9.956 -3.821 -0.296 1.00 97.31 189 PRO A N 1
ATOM 1490 C CA . PRO A 1 189 ? -9.946 -4.427 -1.624 1.00 97.31 189 PRO A CA 1
ATOM 1491 C C . PRO A 1 189 ? -10.455 -3.487 -2.715 1.00 97.31 189 PRO A C 1
ATOM 1493 O O . PRO A 1 189 ? -9.821 -3.405 -3.765 1.00 97.31 189 PRO A O 1
ATOM 1496 N N . LYS A 1 190 ? -11.531 -2.723 -2.468 1.00 94.62 190 LYS A N 1
ATOM 1497 C CA . LYS A 1 190 ? -12.012 -1.723 -3.434 1.00 94.62 190 LYS A CA 1
ATOM 1498 C C . LYS A 1 190 ? -10.977 -0.638 -3.699 1.00 94.62 190 LYS A C 1
ATOM 1500 O O . LYS A 1 190 ? -10.689 -0.358 -4.852 1.00 94.62 190 LYS A O 1
ATOM 1505 N N . LEU A 1 191 ? -10.355 -0.093 -2.654 1.00 90.56 191 LEU A N 1
ATOM 1506 C CA . LEU A 1 191 ? -9.315 0.923 -2.823 1.00 90.56 191 LEU A CA 1
ATOM 1507 C C . LEU A 1 191 ? -8.118 0.376 -3.617 1.00 90.56 191 LEU A C 1
ATOM 1509 O O . LEU A 1 191 ? -7.572 1.052 -4.484 1.00 90.56 191 LEU A O 1
ATOM 1513 N N . THR A 1 192 ? -7.737 -0.876 -3.356 1.00 92.06 192 THR A N 1
ATOM 1514 C CA . THR A 1 192 ? -6.673 -1.565 -4.099 1.00 92.06 192 THR A CA 1
ATOM 1515 C C . THR A 1 192 ? -7.062 -1.767 -5.565 1.00 92.06 192 THR A C 1
ATOM 1517 O O . THR A 1 192 ? -6.241 -1.551 -6.460 1.00 92.06 192 THR A O 1
ATOM 1520 N N . GLN A 1 193 ? -8.312 -2.147 -5.833 1.00 93.81 193 GLN A N 1
ATOM 1521 C CA . GLN A 1 193 ? -8.846 -2.294 -7.184 1.00 93.81 193 GLN A CA 1
ATOM 1522 C C . GLN A 1 193 ? -8.862 -0.956 -7.932 1.00 93.81 193 GLN A C 1
ATOM 1524 O O . GLN A 1 193 ? -8.406 -0.903 -9.071 1.00 93.81 193 GLN A O 1
ATOM 1529 N N . ASP A 1 194 ? -9.314 0.119 -7.292 1.00 88.62 194 ASP A N 1
ATOM 1530 C CA . ASP A 1 194 ? -9.398 1.445 -7.906 1.00 88.62 194 ASP A CA 1
ATOM 1531 C C . ASP A 1 194 ? -8.000 1.987 -8.241 1.00 88.62 194 ASP A C 1
ATOM 1533 O O . ASP A 1 194 ? -7.743 2.409 -9.369 1.00 88.62 194 ASP A O 1
ATOM 1537 N N . VAL A 1 195 ? -7.053 1.884 -7.301 1.00 89.31 195 VAL A N 1
ATOM 1538 C CA . VAL A 1 195 ? -5.666 2.333 -7.507 1.00 89.31 195 VAL A CA 1
ATOM 1539 C C . VAL A 1 195 ? -4.954 1.493 -8.567 1.00 89.31 195 VAL A C 1
ATOM 1541 O O . VAL A 1 195 ? -4.238 2.037 -9.408 1.00 89.31 195 VAL A O 1
ATOM 1544 N N . SER A 1 196 ? -5.127 0.168 -8.550 1.00 90.69 196 SER A N 1
ATOM 1545 C CA . SER A 1 196 ? -4.510 -0.703 -9.558 1.00 90.69 196 SER A CA 1
ATOM 1546 C C . SER A 1 196 ? -5.124 -0.496 -10.941 1.00 90.69 196 SER A C 1
ATOM 1548 O O . SER A 1 196 ? -4.377 -0.379 -11.910 1.00 90.69 196 SER A O 1
ATOM 1550 N N . GLY A 1 197 ? -6.448 -0.369 -11.042 1.00 89.12 197 GLY A N 1
ATOM 1551 C CA . GLY A 1 197 ? -7.146 -0.092 -12.295 1.00 89.12 197 GLY A CA 1
ATOM 1552 C C . GLY A 1 197 ? -6.718 1.237 -12.915 1.00 89.12 197 GLY A C 1
ATOM 1553 O O . GLY A 1 197 ? -6.364 1.284 -14.095 1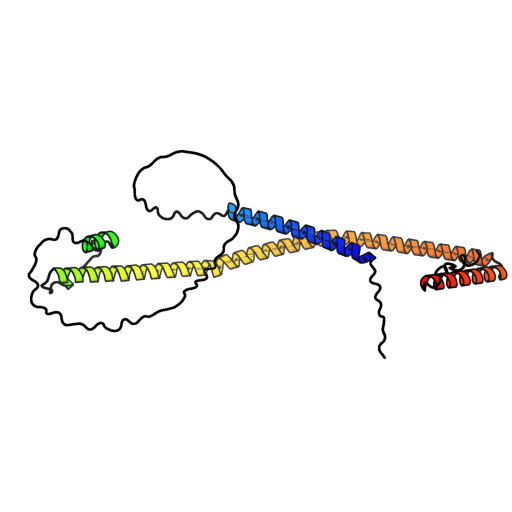.00 89.12 197 GLY A O 1
ATOM 1554 N N . GLU A 1 198 ? -6.664 2.304 -12.114 1.00 86.94 198 GLU A N 1
ATOM 1555 C CA . GLU A 1 198 ? -6.227 3.617 -12.588 1.00 86.94 198 GLU A CA 1
ATOM 1556 C C . GLU A 1 198 ? -4.743 3.618 -12.982 1.00 86.94 198 GLU A C 1
ATOM 1558 O O . GLU A 1 198 ? -4.380 4.137 -14.042 1.00 86.94 198 GLU A O 1
ATOM 1563 N N . ASN A 1 199 ? -3.874 2.986 -12.186 1.00 83.38 199 ASN A N 1
ATOM 1564 C CA . ASN A 1 199 ? -2.452 2.882 -12.514 1.00 83.38 199 ASN A CA 1
ATOM 1565 C C . ASN A 1 199 ? -2.208 2.072 -13.789 1.00 83.38 199 ASN A C 1
ATOM 1567 O O . ASN A 1 199 ? -1.394 2.485 -14.615 1.00 83.38 199 ASN A O 1
ATOM 1571 N N . ILE A 1 200 ? -2.923 0.962 -13.993 1.00 84.62 200 ILE A N 1
ATOM 1572 C CA . ILE A 1 200 ? -2.853 0.190 -15.241 1.00 84.62 200 ILE A CA 1
ATOM 1573 C C . ILE A 1 200 ? -3.271 1.073 -16.421 1.00 84.62 200 ILE A C 1
ATOM 1575 O O . ILE A 1 200 ? -2.566 1.110 -17.430 1.00 84.62 200 ILE A O 1
ATOM 1579 N N . GLY A 1 201 ? -4.354 1.844 -16.281 1.00 87.25 201 GLY A N 1
ATOM 1580 C CA . GLY A 1 201 ? -4.796 2.798 -17.299 1.00 87.25 201 GLY A CA 1
ATOM 1581 C C . GLY A 1 201 ? -3.727 3.841 -17.640 1.00 87.25 201 GLY A C 1
ATOM 1582 O O . GLY A 1 201 ? -3.420 4.052 -18.814 1.00 87.25 201 GLY A O 1
ATOM 1583 N N . ARG A 1 202 ? -3.090 4.440 -16.627 1.00 84.31 202 ARG A N 1
ATOM 1584 C CA . ARG A 1 202 ? -2.005 5.420 -16.817 1.00 84.31 202 ARG A CA 1
ATOM 1585 C C . ARG A 1 202 ? -0.775 4.808 -17.486 1.00 84.31 202 ARG A C 1
ATOM 1587 O O . ARG A 1 202 ? -0.202 5.429 -18.378 1.00 84.31 202 ARG A O 1
ATOM 1594 N N . VAL A 1 203 ? -0.380 3.594 -17.098 1.00 80.62 203 VAL A N 1
ATOM 1595 C CA . VAL A 1 203 ? 0.753 2.879 -17.711 1.00 80.62 203 VAL A CA 1
ATOM 1596 C C . VAL A 1 203 ? 0.463 2.550 -19.174 1.00 80.62 203 VAL A C 1
ATOM 1598 O O . VAL A 1 203 ? 1.333 2.738 -20.024 1.00 80.62 203 VAL A O 1
ATOM 1601 N N . LEU A 1 204 ? -0.753 2.100 -19.493 1.00 86.12 204 LEU A N 1
ATOM 1602 C CA . LEU A 1 204 ? -1.154 1.832 -20.874 1.00 86.12 204 LEU A CA 1
ATOM 1603 C C . LEU A 1 204 ? -1.174 3.112 -21.715 1.00 86.12 204 LEU A C 1
ATOM 1605 O O . LEU A 1 204 ? -0.616 3.113 -22.809 1.00 86.12 204 LEU A O 1
ATOM 1609 N N . ALA A 1 205 ? -1.727 4.209 -21.193 1.00 88.06 205 ALA A N 1
ATOM 1610 C CA . ALA A 1 205 ? -1.716 5.502 -21.877 1.00 88.06 205 ALA A CA 1
ATOM 1611 C C . ALA A 1 205 ? -0.283 6.000 -22.134 1.00 88.06 205 ALA A C 1
ATOM 1613 O O . ALA A 1 205 ? 0.050 6.382 -23.254 1.00 88.06 205 ALA A O 1
ATOM 1614 N N . ALA A 1 206 ? 0.599 5.917 -21.133 1.00 85.25 206 ALA A N 1
ATOM 1615 C CA . ALA A 1 206 ? 2.007 6.274 -21.288 1.00 85.25 206 ALA A CA 1
ATOM 1616 C C . ALA A 1 206 ? 2.722 5.382 -22.315 1.00 85.25 206 ALA A C 1
ATOM 1618 O O . ALA A 1 206 ? 3.542 5.869 -23.090 1.00 85.25 206 ALA A O 1
ATOM 1619 N N . LYS A 1 207 ? 2.400 4.082 -22.359 1.00 83.38 207 LYS A N 1
ATOM 1620 C CA . LYS A 1 207 ? 2.941 3.159 -23.362 1.00 83.38 207 LYS A CA 1
ATOM 1621 C C . LYS A 1 207 ? 2.512 3.556 -24.774 1.00 83.38 207 LYS A C 1
ATOM 1623 O O . LYS A 1 207 ? 3.361 3.550 -25.656 1.00 83.38 207 LYS A O 1
ATOM 1628 N N . VAL A 1 208 ? 1.243 3.910 -24.982 1.00 87.19 208 VAL A N 1
ATOM 1629 C CA . VAL A 1 208 ? 0.741 4.374 -26.288 1.00 87.19 208 VAL A CA 1
ATOM 1630 C C . VAL A 1 208 ? 1.484 5.633 -26.729 1.00 87.19 208 VAL A C 1
ATOM 1632 O O . VAL A 1 208 ? 2.078 5.626 -27.800 1.00 87.19 208 VAL A O 1
ATOM 1635 N N . VAL A 1 209 ? 1.573 6.651 -25.866 1.00 84.12 209 VAL A N 1
ATOM 1636 C CA . VAL A 1 209 ? 2.286 7.905 -26.177 1.00 84.12 209 VAL A CA 1
ATOM 1637 C C . VAL A 1 209 ? 3.767 7.657 -26.488 1.00 84.12 209 VAL A C 1
ATOM 1639 O O . VAL A 1 209 ? 4.303 8.195 -27.453 1.00 84.12 209 VAL A O 1
ATOM 1642 N N . CYS A 1 210 ? 4.443 6.814 -25.704 1.00 73.50 210 CYS A N 1
ATOM 1643 C CA . CYS A 1 210 ? 5.845 6.470 -25.949 1.00 73.50 210 CYS A CA 1
ATOM 1644 C C . CYS A 1 210 ? 6.045 5.699 -27.257 1.00 73.50 210 CYS A C 1
ATOM 1646 O O . CYS A 1 210 ? 7.060 5.898 -27.918 1.00 73.50 210 CYS A O 1
ATOM 1648 N N . LEU A 1 211 ? 5.123 4.803 -27.619 1.00 69.25 211 LEU A N 1
ATOM 1649 C CA . LEU A 1 211 ? 5.188 4.075 -28.886 1.00 69.25 211 LEU A CA 1
ATOM 1650 C C . LEU A 1 211 ? 4.974 5.031 -30.061 1.00 69.25 211 LEU A C 1
ATOM 1652 O O . LEU A 1 211 ? 5.803 5.057 -30.965 1.00 69.25 211 LEU A O 1
ATOM 1656 N N . GLU A 1 212 ? 3.943 5.875 -30.003 1.00 74.81 212 GLU A N 1
ATOM 1657 C CA . GLU A 1 212 ? 3.661 6.887 -31.030 1.00 74.81 212 GLU A CA 1
ATOM 1658 C C . GLU A 1 212 ? 4.837 7.846 -31.256 1.00 74.81 212 GLU A C 1
ATOM 1660 O O . GLU A 1 212 ? 5.065 8.277 -32.381 1.00 74.81 212 GLU A O 1
ATOM 1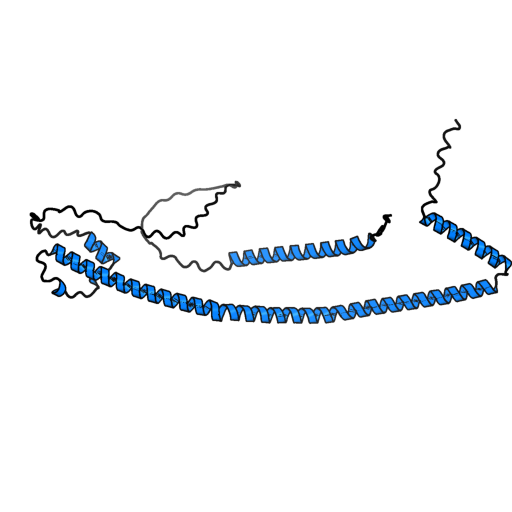665 N N . GLN A 1 213 ? 5.617 8.151 -30.215 1.00 72.50 213 GLN A N 1
ATOM 1666 C CA . GLN A 1 213 ? 6.803 9.001 -30.334 1.00 72.50 213 GLN A CA 1
ATOM 1667 C C . GLN A 1 213 ? 8.077 8.253 -30.750 1.00 72.50 213 GLN A C 1
ATOM 1669 O O . GLN A 1 213 ? 8.934 8.854 -31.389 1.00 72.50 213 GLN A O 1
ATOM 1674 N N . LYS A 1 214 ? 8.247 6.970 -30.398 1.00 68.12 214 LYS A N 1
ATOM 1675 C CA . LYS A 1 214 ? 9.480 6.220 -30.710 1.00 68.12 214 LYS A CA 1
ATOM 1676 C C . LYS A 1 214 ? 9.556 5.739 -32.153 1.00 68.12 214 LYS A C 1
ATOM 1678 O O . LYS A 1 214 ? 10.620 5.853 -32.752 1.00 68.12 214 LYS A O 1
ATOM 1683 N N . PHE A 1 215 ? 8.451 5.250 -32.711 1.00 69.31 215 PHE A N 1
ATOM 1684 C CA . PHE A 1 215 ? 8.425 4.761 -34.092 1.00 69.31 215 PHE A CA 1
ATOM 1685 C C . PHE A 1 215 ? 8.883 5.794 -35.139 1.00 69.31 215 PHE A C 1
ATOM 1687 O O . PHE A 1 215 ? 9.735 5.442 -35.950 1.00 69.31 215 PHE A O 1
ATOM 1694 N N . PRO A 1 216 ? 8.452 7.072 -35.112 1.00 75.25 216 PRO A N 1
ATOM 1695 C CA . PRO A 1 216 ? 8.904 8.037 -36.115 1.00 75.25 216 PRO A CA 1
ATOM 1696 C C . PRO A 1 216 ? 10.401 8.363 -36.017 1.00 75.25 216 PRO A C 1
ATOM 1698 O O . PRO A 1 216 ? 11.021 8.630 -37.043 1.00 75.25 216 PRO A O 1
ATOM 1701 N N . LEU A 1 217 ? 11.003 8.315 -34.820 1.00 72.44 217 LEU A N 1
ATOM 1702 C CA . LEU A 1 217 ? 12.454 8.488 -34.683 1.00 72.44 217 LEU A CA 1
ATOM 1703 C C . LEU A 1 217 ? 13.227 7.284 -35.235 1.00 72.44 217 LEU A C 1
ATOM 1705 O O . LEU A 1 217 ? 14.282 7.464 -35.837 1.00 72.44 217 LEU A O 1
ATOM 1709 N N . GLU A 1 218 ? 12.727 6.065 -35.028 1.00 76.44 218 GLU A N 1
ATOM 1710 C CA . GLU A 1 218 ? 13.341 4.856 -35.593 1.00 76.44 218 GLU A CA 1
ATOM 1711 C C . GLU A 1 218 ? 13.274 4.871 -37.128 1.00 76.44 218 GLU A C 1
ATOM 1713 O O . GLU A 1 218 ? 14.280 4.588 -37.782 1.00 76.44 218 GLU A O 1
ATOM 1718 N N . ASP A 1 219 ? 12.146 5.303 -37.695 1.00 82.81 219 ASP A N 1
ATOM 1719 C CA . ASP A 1 219 ? 11.975 5.463 -39.142 1.00 82.81 219 ASP A CA 1
ATOM 1720 C C . ASP A 1 219 ? 12.908 6.541 -39.722 1.00 82.81 219 ASP A C 1
ATOM 1722 O O . ASP A 1 219 ? 13.496 6.349 -40.790 1.00 82.81 219 ASP A O 1
ATOM 1726 N N . GLU A 1 220 ? 13.092 7.664 -39.020 1.00 88.44 220 GLU A N 1
ATOM 1727 C CA . GLU A 1 220 ? 14.001 8.737 -39.441 1.00 88.44 220 GLU A CA 1
ATOM 1728 C C . GLU A 1 220 ? 15.467 8.276 -39.442 1.00 88.44 220 GLU A C 1
ATOM 1730 O O . GLU A 1 220 ? 16.197 8.513 -40.409 1.00 88.44 220 GLU A O 1
ATOM 1735 N N . VAL A 1 221 ? 15.892 7.552 -38.401 1.00 84.88 221 VAL A N 1
ATOM 1736 C CA . VAL A 1 221 ? 17.245 6.977 -38.322 1.00 84.88 221 VAL A CA 1
ATOM 1737 C C . VAL A 1 221 ? 17.458 5.925 -39.408 1.00 84.88 221 VAL A C 1
ATOM 1739 O O . VAL A 1 221 ? 18.513 5.906 -40.045 1.00 84.88 221 VAL A O 1
ATOM 1742 N N . TRP A 1 222 ? 16.466 5.067 -39.656 1.00 88.94 222 TRP A N 1
ATOM 1743 C CA . TRP A 1 222 ? 16.543 4.063 -40.714 1.00 88.94 222 TRP A CA 1
ATOM 1744 C C . TRP A 1 222 ? 16.655 4.707 -42.098 1.00 88.94 222 TRP A C 1
ATOM 1746 O O . TRP A 1 222 ? 17.489 4.301 -42.907 1.00 88.94 222 TRP A O 1
ATOM 1756 N N . LYS A 1 223 ? 15.884 5.770 -42.349 1.00 93.50 223 LYS A N 1
ATOM 1757 C CA . LYS A 1 223 ? 15.973 6.544 -43.588 1.00 93.50 223 LYS A CA 1
ATOM 1758 C C . LYS A 1 223 ? 17.364 7.154 -43.777 1.00 93.50 223 LYS A C 1
ATOM 1760 O O . LYS A 1 223 ? 17.942 7.003 -44.850 1.00 93.50 223 LYS A O 1
ATOM 1765 N N . ALA A 1 224 ? 17.923 7.777 -42.739 1.00 92.25 224 ALA A N 1
ATOM 1766 C CA . ALA A 1 224 ? 19.275 8.333 -42.787 1.00 92.25 224 ALA A CA 1
ATOM 1767 C C . ALA A 1 224 ? 20.340 7.250 -43.047 1.00 92.25 224 ALA A C 1
ATOM 1769 O O . ALA A 1 224 ? 21.299 7.479 -43.785 1.00 92.25 224 ALA A O 1
ATOM 1770 N N . TYR A 1 225 ? 20.162 6.051 -42.484 1.00 91.69 225 TYR A N 1
ATOM 1771 C CA . TYR A 1 225 ? 21.034 4.909 -42.753 1.00 91.69 225 TYR A CA 1
ATOM 1772 C C . TYR A 1 225 ? 20.951 4.445 -44.214 1.00 91.69 225 TYR A C 1
ATOM 1774 O O . TYR A 1 225 ? 21.988 4.236 -44.841 1.00 91.69 225 TYR A O 1
ATOM 1782 N N . CYS A 1 226 ? 19.748 4.329 -44.782 1.00 92.81 226 CYS A N 1
ATOM 1783 C CA . CYS A 1 226 ? 19.577 4.002 -46.199 1.00 92.81 226 CYS A CA 1
ATOM 1784 C C . CYS A 1 226 ? 20.243 5.046 -47.108 1.00 92.81 226 CYS A C 1
ATOM 1786 O O . CYS A 1 226 ? 21.004 4.673 -47.997 1.00 92.81 226 CYS A O 1
ATOM 1788 N N . GLU A 1 227 ? 20.044 6.340 -46.835 1.00 95.44 227 GLU A N 1
ATOM 1789 C CA . GLU A 1 227 ? 20.693 7.426 -47.585 1.00 95.44 227 GLU A CA 1
ATOM 1790 C C . GLU A 1 227 ? 22.226 7.342 -47.512 1.00 95.44 227 GLU A C 1
ATOM 1792 O O . GLU A 1 227 ? 22.914 7.555 -48.510 1.00 95.44 227 GLU A O 1
ATOM 1797 N N . TYR A 1 228 ? 22.779 6.990 -46.349 1.00 93.81 228 TYR A N 1
ATOM 1798 C CA . TYR A 1 228 ? 24.216 6.773 -46.185 1.00 93.81 228 TYR A CA 1
ATOM 1799 C C . TYR A 1 228 ? 24.731 5.585 -47.012 1.00 93.81 228 TYR A C 1
ATOM 1801 O O . TYR A 1 228 ? 25.769 5.691 -47.668 1.00 93.81 228 TYR A O 1
ATOM 1809 N N . VAL A 1 229 ? 24.008 4.462 -47.019 1.00 91.94 229 VAL A N 1
ATOM 1810 C CA . VAL A 1 229 ? 24.370 3.280 -47.819 1.00 91.94 229 VAL A CA 1
ATOM 1811 C C . VAL A 1 229 ? 24.328 3.595 -49.318 1.00 91.94 229 VAL A C 1
ATOM 1813 O O . VAL A 1 229 ? 25.257 3.229 -50.040 1.00 91.94 229 VAL A O 1
ATOM 1816 N N . ASP A 1 230 ? 23.326 4.343 -49.781 1.00 93.38 230 ASP A N 1
ATOM 1817 C CA . ASP A 1 230 ? 23.225 4.779 -51.180 1.00 93.38 230 ASP A CA 1
ATOM 1818 C C . ASP A 1 230 ? 24.389 5.705 -51.581 1.00 93.38 230 ASP A C 1
ATOM 1820 O O . ASP A 1 230 ? 24.954 5.595 -52.679 1.00 93.38 230 ASP A O 1
ATOM 1824 N N . GLN A 1 231 ? 24.803 6.601 -50.679 1.00 93.62 231 GLN A N 1
ATOM 1825 C CA . GLN A 1 231 ? 25.982 7.444 -50.882 1.00 93.62 231 GLN A CA 1
ATOM 1826 C C . GLN A 1 231 ? 27.266 6.611 -50.966 1.00 93.62 231 GLN A C 1
ATOM 1828 O O . GLN A 1 231 ? 28.097 6.863 -51.841 1.00 93.62 231 GLN A O 1
ATOM 1833 N N . LEU A 1 232 ? 27.427 5.597 -50.110 1.00 89.75 232 LEU A N 1
ATOM 1834 C CA . LEU A 1 232 ? 28.576 4.691 -50.166 1.00 89.75 232 LEU A CA 1
ATOM 1835 C C . LEU A 1 232 ? 28.628 3.902 -51.475 1.00 89.75 232 LEU A C 1
ATOM 1837 O O . LEU A 1 232 ? 29.700 3.791 -52.073 1.00 89.75 232 LEU A O 1
ATOM 1841 N N . GLU A 1 233 ? 27.494 3.395 -51.956 1.00 93.06 233 GLU A N 1
ATOM 1842 C CA . GLU A 1 233 ? 27.443 2.686 -53.237 1.00 93.06 233 GLU A CA 1
ATOM 1843 C C . GLU A 1 233 ? 27.770 3.635 -54.400 1.00 93.06 233 GLU A C 1
ATOM 1845 O O . GLU A 1 233 ? 28.517 3.274 -55.310 1.00 93.06 233 GLU A O 1
ATOM 1850 N N . THR A 1 234 ? 27.324 4.893 -54.334 1.00 93.19 234 THR A N 1
ATOM 1851 C CA . THR A 1 234 ? 27.693 5.925 -55.317 1.00 93.19 234 THR A CA 1
ATOM 1852 C C . THR A 1 234 ? 29.201 6.183 -55.330 1.00 93.19 234 THR A C 1
ATOM 1854 O O . THR A 1 234 ? 29.815 6.241 -56.400 1.00 93.19 234 THR A O 1
ATOM 1857 N N . VAL A 1 235 ? 29.824 6.310 -54.153 1.00 91.69 235 VAL A N 1
ATOM 1858 C CA . VAL A 1 235 ? 31.281 6.465 -54.028 1.00 91.69 235 VAL A CA 1
ATOM 1859 C C . VAL A 1 235 ? 31.993 5.248 -54.606 1.00 91.69 235 VAL A C 1
ATOM 1861 O O . VAL A 1 235 ? 32.902 5.419 -55.414 1.00 91.69 235 VAL A O 1
ATOM 1864 N N . ARG A 1 236 ? 31.545 4.035 -54.270 1.00 91.25 236 ARG A N 1
ATOM 1865 C CA . ARG A 1 236 ? 32.090 2.785 -54.808 1.00 91.25 236 ARG A CA 1
ATOM 1866 C C . ARG A 1 236 ? 32.007 2.738 -56.336 1.00 91.25 236 ARG A C 1
ATOM 1868 O O . ARG A 1 236 ? 32.993 2.420 -56.990 1.00 91.25 236 ARG A O 1
ATOM 1875 N N . VAL A 1 237 ? 30.860 3.051 -56.934 1.00 92.75 237 VAL A N 1
ATOM 1876 C CA . VAL A 1 237 ? 30.714 3.061 -58.400 1.00 92.75 237 VAL A CA 1
ATOM 1877 C C . VAL A 1 237 ? 31.669 4.075 -59.036 1.00 92.75 237 VAL A C 1
ATOM 1879 O O . VAL A 1 237 ? 32.278 3.790 -60.067 1.00 92.75 237 VAL A O 1
ATOM 1882 N N . ASN A 1 238 ? 31.839 5.248 -58.425 1.00 89.94 238 ASN A N 1
ATOM 1883 C CA . ASN A 1 238 ? 32.758 6.268 -58.925 1.00 89.94 238 ASN A CA 1
ATOM 1884 C C . ASN A 1 238 ? 34.230 5.858 -58.783 1.00 89.94 238 ASN A C 1
ATOM 1886 O O . ASN A 1 238 ? 35.010 6.113 -59.700 1.00 89.94 238 ASN A O 1
ATOM 1890 N N . THR A 1 239 ? 34.617 5.201 -57.686 1.00 89.75 239 THR A N 1
ATOM 1891 C CA . THR A 1 239 ? 35.985 4.691 -57.520 1.00 89.75 239 THR A CA 1
ATOM 1892 C C . THR A 1 239 ? 36.289 3.569 -58.506 1.00 89.75 239 THR A C 1
ATOM 1894 O O . THR A 1 239 ? 37.374 3.570 -59.078 1.00 89.75 239 THR A O 1
ATOM 1897 N N . TRP A 1 240 ? 35.333 2.679 -58.792 1.00 91.88 240 TRP A N 1
ATOM 1898 C CA . TRP A 1 240 ? 35.480 1.668 -59.846 1.00 91.88 240 TRP A CA 1
ATOM 1899 C C . TRP A 1 240 ? 35.632 2.292 -61.234 1.00 91.88 240 TRP A C 1
ATOM 1901 O O . TRP A 1 240 ? 36.559 1.942 -61.952 1.00 91.88 240 TRP A O 1
ATOM 1911 N N . LYS A 1 241 ? 34.810 3.287 -61.592 1.00 90.81 241 LYS A N 1
ATOM 1912 C CA . LYS A 1 241 ? 34.976 4.020 -62.863 1.00 90.81 241 LYS A CA 1
ATOM 1913 C C . LYS A 1 241 ? 36.343 4.696 -62.971 1.00 90.81 241 LYS A C 1
ATOM 1915 O O . LYS A 1 241 ? 36.941 4.704 -64.042 1.00 90.81 241 LYS A O 1
ATOM 1920 N N . LEU A 1 242 ? 36.828 5.281 -61.874 1.00 86.69 242 LEU A N 1
ATOM 1921 C CA . LEU A 1 242 ? 38.160 5.881 -61.827 1.00 86.69 242 LEU A CA 1
ATOM 1922 C C . LEU A 1 242 ? 39.250 4.819 -62.014 1.00 86.69 242 LEU A C 1
ATOM 1924 O O . LEU A 1 242 ? 40.196 5.050 -62.760 1.00 86.69 242 LEU A O 1
ATOM 1928 N N . PHE A 1 243 ? 39.101 3.660 -61.371 1.00 84.69 243 PHE A N 1
ATOM 1929 C CA . PHE A 1 243 ? 40.003 2.524 -61.532 1.00 84.69 243 PHE A CA 1
ATOM 1930 C C . PHE A 1 243 ? 40.029 2.024 -62.982 1.00 84.69 243 PHE A C 1
ATOM 1932 O O . PHE A 1 243 ? 41.110 1.859 -63.541 1.00 84.69 243 PHE A O 1
ATOM 1939 N N . ASP A 1 244 ? 38.868 1.876 -63.620 1.00 87.12 244 ASP A N 1
ATOM 1940 C CA . ASP A 1 244 ? 38.762 1.458 -65.020 1.00 87.12 244 ASP A CA 1
ATOM 1941 C C . ASP A 1 244 ? 39.453 2.462 -65.957 1.00 87.12 244 ASP A C 1
ATOM 1943 O O . ASP A 1 244 ? 40.248 2.065 -66.810 1.00 87.12 244 ASP A O 1
ATOM 1947 N N . LEU A 1 245 ? 39.232 3.769 -65.761 1.00 85.38 245 LEU A N 1
ATOM 1948 C CA . LEU A 1 245 ? 39.908 4.825 -66.528 1.00 85.38 245 LEU A CA 1
ATOM 1949 C C . LEU A 1 245 ? 41.429 4.790 -66.350 1.00 85.38 245 LEU A C 1
ATOM 1951 O O . LEU A 1 245 ? 42.164 4.909 -67.329 1.00 85.38 245 LEU A O 1
ATOM 1955 N N . LEU A 1 246 ? 41.902 4.610 -65.113 1.00 82.88 246 LEU A N 1
ATOM 1956 C CA . LEU A 1 246 ? 43.326 4.474 -64.819 1.00 82.88 246 LEU A CA 1
ATOM 1957 C C . LEU A 1 246 ? 43.901 3.232 -65.505 1.00 82.88 246 LEU A C 1
ATOM 1959 O O . LEU A 1 246 ? 44.913 3.338 -66.193 1.00 82.88 246 LEU A O 1
ATOM 1963 N N . SER A 1 247 ? 43.227 2.086 -65.402 1.00 81.00 247 SER A N 1
ATOM 1964 C CA . SER A 1 247 ? 43.657 0.840 -66.045 1.00 81.00 247 SER A CA 1
ATOM 1965 C C . SER A 1 247 ? 43.705 0.929 -67.575 1.00 81.00 247 SER A C 1
ATOM 1967 O O . SER A 1 247 ? 44.544 0.290 -68.200 1.00 81.00 247 SER A O 1
ATOM 1969 N N . GLY A 1 248 ? 42.849 1.757 -68.184 1.00 82.69 248 GLY A N 1
ATOM 1970 C CA . GLY A 1 248 ? 42.841 1.999 -69.627 1.00 82.69 248 GLY A CA 1
ATOM 1971 C C . GLY A 1 248 ? 43.897 2.997 -70.122 1.00 82.69 248 GLY A C 1
ATOM 1972 O O . GLY A 1 248 ? 44.128 3.076 -71.329 1.00 82.69 248 GLY A O 1
ATOM 1973 N N . HIS A 1 249 ? 44.519 3.785 -69.240 1.00 78.19 249 HIS A N 1
ATOM 1974 C CA . HIS A 1 249 ? 45.535 4.789 -69.602 1.00 78.19 249 HIS A CA 1
ATOM 1975 C C . HIS A 1 249 ? 46.952 4.429 -69.152 1.00 78.19 249 HIS A C 1
ATOM 1977 O O . HIS A 1 249 ? 47.917 4.831 -69.805 1.00 78.19 249 HIS A O 1
ATOM 1983 N N . LEU A 1 250 ? 47.087 3.657 -68.078 1.00 72.00 250 LEU A N 1
ATOM 1984 C CA . LEU A 1 250 ? 48.371 3.159 -67.605 1.00 72.00 250 LEU A CA 1
ATOM 1985 C C . LEU A 1 250 ? 48.801 1.962 -68.462 1.00 72.00 250 LEU A C 1
ATOM 1987 O O . LEU A 1 250 ? 48.104 0.953 -68.549 1.00 72.00 250 LEU A O 1
ATOM 1991 N N . HIS A 1 251 ? 49.966 2.069 -69.102 1.00 72.81 251 HIS A N 1
ATOM 1992 C CA . HIS A 1 251 ? 50.585 0.929 -69.785 1.00 72.81 251 HIS A CA 1
ATOM 1993 C C . HIS A 1 251 ? 50.996 -0.126 -68.741 1.00 72.81 251 HIS A C 1
ATOM 1995 O O . HIS A 1 251 ? 51.233 0.217 -67.581 1.00 72.81 251 HIS A O 1
ATOM 2001 N N . SER A 1 252 ? 51.100 -1.409 -69.121 1.00 71.25 252 SER A N 1
ATOM 2002 C CA . SER A 1 252 ? 51.269 -2.499 -68.139 1.00 71.25 252 SER A CA 1
ATOM 2003 C C . SER A 1 252 ? 52.473 -2.312 -67.202 1.00 71.25 252 SER A C 1
ATOM 2005 O O . SER A 1 252 ? 52.380 -2.665 -66.031 1.00 71.25 252 SER A O 1
ATOM 2007 N N . GLU A 1 253 ? 53.563 -1.691 -67.667 1.00 72.00 253 GLU A N 1
ATOM 2008 C CA . GLU A 1 253 ? 54.732 -1.367 -66.831 1.00 72.00 253 GLU A CA 1
ATOM 2009 C C . GLU A 1 253 ? 54.439 -0.329 -65.735 1.00 72.00 253 GLU A C 1
ATOM 2011 O O . GLU A 1 253 ? 54.952 -0.432 -64.620 1.00 72.00 253 GLU A O 1
ATOM 2016 N N . GLU A 1 254 ? 53.621 0.687 -66.016 1.00 73.25 254 GLU A N 1
ATOM 2017 C CA . GLU A 1 254 ? 53.264 1.704 -65.021 1.00 73.25 254 GLU A CA 1
ATOM 2018 C C . GLU A 1 254 ? 52.280 1.136 -63.995 1.00 73.25 254 GLU A C 1
ATOM 2020 O O . GLU A 1 254 ? 52.358 1.458 -62.808 1.00 73.25 254 GLU A O 1
ATOM 2025 N N . MET A 1 255 ? 51.412 0.219 -64.431 1.00 73.88 255 MET A N 1
ATOM 2026 C CA . MET A 1 255 ? 50.494 -0.493 -63.549 1.00 73.88 255 MET A CA 1
ATOM 2027 C C . MET A 1 255 ? 51.233 -1.451 -62.601 1.00 73.88 255 MET A C 1
ATOM 2029 O O . MET A 1 255 ? 50.909 -1.500 -61.415 1.00 73.88 255 MET A O 1
ATOM 2033 N N . GLU A 1 256 ? 52.282 -2.136 -63.071 1.00 76.38 256 GLU A N 1
ATOM 2034 C CA . GLU A 1 256 ? 53.177 -2.931 -62.216 1.00 76.38 256 GLU A CA 1
ATOM 2035 C C . GLU A 1 256 ? 53.934 -2.057 -61.199 1.00 76.38 256 GLU A C 1
ATOM 2037 O O . GLU A 1 256 ? 54.057 -2.416 -60.022 1.00 76.38 256 GLU A O 1
ATOM 2042 N N . ARG A 1 257 ? 54.394 -0.864 -61.602 1.00 77.19 257 ARG A N 1
ATOM 2043 C CA . ARG A 1 257 ? 55.025 0.093 -60.674 1.00 77.19 257 ARG A CA 1
ATOM 2044 C C . ARG A 1 257 ? 54.060 0.603 -59.607 1.00 77.19 257 ARG A C 1
ATOM 2046 O O . ARG A 1 257 ? 54.447 0.720 -58.449 1.00 77.19 257 ARG A O 1
ATOM 2053 N N . ILE A 1 258 ? 52.809 0.881 -59.957 1.00 79.25 258 ILE A N 1
ATOM 2054 C CA . ILE A 1 258 ? 51.809 1.307 -58.972 1.00 79.25 258 ILE A CA 1
ATOM 2055 C C . ILE A 1 258 ? 51.433 0.141 -58.048 1.00 79.25 258 ILE A C 1
ATOM 2057 O O . ILE A 1 258 ? 51.378 0.330 -56.837 1.00 79.25 258 ILE A O 1
ATOM 2061 N N . ALA A 1 259 ? 51.260 -1.075 -58.573 1.00 78.62 259 ALA A N 1
ATOM 2062 C CA . ALA A 1 259 ? 50.980 -2.259 -57.758 1.00 78.62 259 ALA A CA 1
ATOM 2063 C C . ALA A 1 259 ? 52.099 -2.540 -56.738 1.00 78.62 259 ALA A C 1
ATOM 2065 O O . ALA A 1 259 ? 51.827 -2.823 -55.572 1.00 78.62 259 ALA A O 1
ATOM 2066 N N . THR A 1 260 ? 53.366 -2.401 -57.145 1.00 81.56 260 THR A N 1
ATOM 2067 C CA . THR A 1 260 ? 54.505 -2.528 -56.219 1.00 81.56 260 THR A CA 1
ATOM 2068 C C . THR A 1 260 ? 54.523 -1.427 -55.159 1.00 81.56 260 THR A C 1
ATOM 2070 O O . THR A 1 260 ? 54.800 -1.717 -53.998 1.00 81.56 260 THR A O 1
ATOM 2073 N N . GLN A 1 261 ? 54.172 -0.187 -55.509 1.00 81.25 261 GLN A N 1
ATOM 2074 C CA . GLN A 1 261 ? 54.063 0.907 -54.538 1.00 81.25 261 GLN A CA 1
ATOM 2075 C C . GLN A 1 261 ? 52.917 0.702 -53.540 1.00 81.25 261 GLN A C 1
ATOM 2077 O O . GLN A 1 261 ? 53.112 0.952 -52.352 1.00 81.25 261 GLN A O 1
ATOM 2082 N N . VAL A 1 262 ? 51.757 0.209 -53.986 1.00 80.50 262 VAL A N 1
ATOM 2083 C CA . VAL A 1 262 ? 50.624 -0.114 -53.101 1.00 80.50 262 VAL A CA 1
ATOM 2084 C C . VAL A 1 262 ? 51.002 -1.230 -52.127 1.00 80.50 262 VAL A C 1
ATOM 2086 O O . VAL A 1 262 ? 50.798 -1.067 -50.930 1.00 80.50 262 VAL A O 1
ATOM 2089 N N . ASN A 1 263 ? 51.663 -2.292 -52.600 1.00 84.00 263 ASN A N 1
ATOM 2090 C CA . ASN A 1 263 ? 52.147 -3.366 -51.726 1.00 84.00 263 ASN A CA 1
ATOM 2091 C C . ASN A 1 263 ? 53.137 -2.861 -50.662 1.00 84.00 263 ASN A C 1
ATOM 2093 O O . ASN A 1 263 ? 53.066 -3.280 -49.511 1.00 84.00 263 ASN A O 1
ATOM 2097 N N . ILE A 1 264 ? 54.034 -1.931 -51.017 1.00 85.06 264 ILE A N 1
ATOM 2098 C CA . ILE A 1 264 ? 54.955 -1.312 -50.049 1.00 85.06 264 ILE A CA 1
ATOM 2099 C C . ILE A 1 264 ? 54.180 -0.516 -48.990 1.00 85.06 264 ILE A C 1
ATOM 2101 O O . ILE A 1 264 ? 54.533 -0.553 -47.812 1.00 85.06 264 ILE A O 1
ATOM 2105 N N . VAL A 1 265 ? 53.134 0.214 -49.385 1.00 83.19 265 VAL A N 1
ATOM 2106 C CA . VAL A 1 265 ? 52.305 0.988 -48.449 1.00 83.19 265 VAL A CA 1
ATOM 2107 C C . VAL A 1 265 ? 51.491 0.070 -47.536 1.00 83.19 265 VAL A C 1
ATOM 2109 O O . VAL A 1 265 ? 51.452 0.324 -46.335 1.00 83.19 265 VAL A O 1
ATOM 2112 N N . ASP A 1 266 ? 50.914 -1.011 -48.058 1.00 81.00 266 ASP A N 1
ATOM 2113 C CA . ASP A 1 266 ? 50.181 -1.998 -47.256 1.00 81.00 266 ASP A CA 1
ATOM 2114 C C . ASP A 1 266 ? 51.094 -2.705 -46.246 1.00 81.00 266 ASP A C 1
ATOM 2116 O O . ASP A 1 266 ? 50.723 -2.853 -45.079 1.00 81.00 266 ASP A O 1
ATOM 2120 N N . ASP A 1 267 ? 52.322 -3.062 -46.640 1.00 81.44 267 ASP A N 1
ATOM 2121 C CA . ASP A 1 267 ? 53.324 -3.595 -45.712 1.00 81.44 267 ASP A CA 1
ATOM 2122 C C . ASP A 1 267 ? 53.681 -2.567 -44.626 1.00 81.44 267 ASP A C 1
ATOM 2124 O O . ASP A 1 267 ? 53.766 -2.912 -43.446 1.00 81.44 267 ASP A O 1
ATOM 2128 N N . LEU A 1 268 ? 53.828 -1.284 -44.979 1.00 78.94 268 LEU A N 1
ATOM 2129 C CA . LEU A 1 268 ? 54.084 -0.217 -44.007 1.00 78.94 268 LEU A CA 1
ATOM 2130 C C . LEU A 1 268 ? 52.910 -0.006 -43.040 1.00 78.94 268 LEU A C 1
ATOM 2132 O O . LEU A 1 268 ? 53.158 0.150 -41.845 1.00 78.94 268 LEU A O 1
ATOM 2136 N N . ILE A 1 269 ? 51.661 -0.023 -43.517 1.00 78.06 269 ILE A N 1
ATOM 2137 C CA . ILE A 1 269 ? 50.452 0.068 -42.678 1.00 78.06 269 ILE A CA 1
ATOM 2138 C C . ILE A 1 269 ? 50.393 -1.128 -41.730 1.00 78.06 269 ILE A C 1
ATOM 2140 O O . ILE A 1 269 ? 50.230 -0.956 -40.524 1.00 78.06 269 ILE A O 1
ATOM 2144 N N . ARG A 1 270 ? 50.634 -2.337 -42.242 1.00 79.75 270 ARG A N 1
ATOM 2145 C CA . ARG A 1 270 ? 50.670 -3.558 -41.437 1.00 79.75 270 ARG A CA 1
ATOM 2146 C C . ARG A 1 270 ? 51.763 -3.508 -40.365 1.00 79.75 270 ARG A C 1
ATOM 2148 O O . ARG A 1 270 ? 51.512 -3.883 -39.222 1.00 79.75 270 ARG A O 1
ATOM 2155 N N . HIS A 1 271 ? 52.955 -3.005 -40.684 1.00 78.56 271 HIS A N 1
ATOM 2156 C CA . HIS A 1 271 ? 54.013 -2.779 -39.691 1.00 78.56 271 HIS A CA 1
ATOM 2157 C C . HIS A 1 271 ? 53.675 -1.658 -38.689 1.00 78.56 271 HIS A C 1
ATOM 2159 O O . HIS A 1 271 ? 54.163 -1.678 -37.551 1.00 78.56 271 HIS A O 1
ATOM 2165 N N . LEU A 1 272 ? 52.845 -0.687 -39.082 1.00 74.19 272 LEU A N 1
ATOM 2166 C CA . LEU A 1 272 ? 52.351 0.378 -38.208 1.00 74.19 272 LEU A CA 1
ATOM 2167 C C . LEU A 1 272 ? 51.338 -0.171 -37.193 1.00 74.19 272 LEU A C 1
ATOM 2169 O O . LEU A 1 272 ? 51.479 0.090 -35.999 1.00 74.19 272 LEU A O 1
ATOM 2173 N N . ASP A 1 273 ? 50.383 -0.984 -37.653 1.00 74.25 273 ASP A N 1
ATOM 2174 C CA . ASP A 1 273 ? 49.326 -1.598 -36.837 1.00 74.25 273 ASP A CA 1
ATOM 2175 C C . ASP A 1 273 ? 49.874 -2.626 -35.840 1.00 74.25 273 ASP A C 1
ATOM 2177 O O . ASP A 1 273 ? 49.397 -2.733 -34.710 1.00 74.25 273 ASP A O 1
ATOM 2181 N N . VAL A 1 274 ? 50.937 -3.345 -36.215 1.00 79.94 274 VAL A N 1
ATOM 2182 C CA . VAL A 1 274 ? 51.666 -4.254 -35.311 1.00 79.94 274 VAL A CA 1
ATOM 2183 C C . VAL A 1 274 ? 52.523 -3.474 -34.290 1.00 79.94 274 VAL A C 1
ATOM 2185 O O . VAL A 1 274 ? 53.021 -4.038 -33.315 1.00 79.94 274 VAL A O 1
ATOM 2188 N N . GLY A 1 275 ? 52.658 -2.150 -34.443 1.00 65.44 275 GLY A N 1
ATOM 2189 C CA . GLY A 1 275 ? 53.385 -1.283 -33.513 1.00 65.44 275 GLY A CA 1
ATOM 2190 C C . GLY A 1 275 ? 54.912 -1.404 -33.600 1.00 65.44 275 GLY A C 1
ATOM 2191 O O . GLY A 1 275 ? 55.614 -0.949 -32.690 1.00 65.44 275 GLY A O 1
ATOM 2192 N N . GLU A 1 276 ? 55.435 -2.001 -34.676 1.00 58.28 276 GLU A N 1
ATOM 2193 C CA . GLU A 1 276 ? 56.870 -2.238 -34.900 1.00 58.28 276 GLU A CA 1
ATOM 2194 C C . GLU A 1 276 ? 57.603 -1.015 -35.465 1.00 58.28 276 GLU A C 1
ATOM 2196 O O . GLU A 1 276 ? 58.809 -0.870 -35.262 1.00 58.28 276 GLU A O 1
ATOM 2201 N N . LEU A 1 277 ? 56.886 -0.058 -36.060 1.00 53.81 277 LEU A N 1
ATOM 2202 C CA . LEU A 1 277 ? 57.415 1.252 -36.462 1.00 53.81 277 LEU A CA 1
ATOM 2203 C C . LEU A 1 277 ? 57.601 2.200 -35.259 1.00 53.81 277 LEU A C 1
ATOM 2205 O O . LEU A 1 277 ? 57.286 3.391 -35.297 1.00 53.81 277 LEU A O 1
ATOM 2209 N N . ARG A 1 278 ? 58.173 1.708 -34.153 1.00 52.12 278 ARG A N 1
ATOM 2210 C CA . ARG A 1 278 ? 58.759 2.607 -33.156 1.00 52.12 278 ARG A CA 1
ATOM 2211 C C . ARG A 1 278 ? 59.992 3.215 -33.799 1.00 52.12 278 ARG A C 1
ATOM 2213 O O . ARG A 1 278 ? 60.958 2.496 -34.030 1.00 52.12 278 ARG A O 1
ATOM 2220 N N . ARG A 1 279 ? 59.981 4.537 -34.041 1.00 53.12 279 ARG A N 1
ATOM 2221 C CA . ARG A 1 279 ? 61.200 5.325 -34.297 1.00 53.12 279 ARG A CA 1
ATOM 2222 C C . ARG A 1 279 ? 62.265 4.806 -33.341 1.00 53.12 279 ARG A C 1
ATOM 2224 O O . ARG A 1 279 ? 62.184 5.072 -32.138 1.00 53.12 279 ARG A O 1
ATOM 2231 N N . SER A 1 280 ? 63.232 4.052 -33.856 1.00 51.44 280 SER A N 1
ATOM 2232 C CA . SER A 1 280 ? 64.438 3.709 -33.129 1.00 51.44 280 SER A CA 1
ATOM 2233 C C . SER A 1 280 ? 65.112 5.043 -32.860 1.00 51.44 280 SER A C 1
ATOM 2235 O O . SER A 1 280 ? 65.818 5.589 -33.704 1.00 51.44 280 SER A O 1
ATOM 2237 N N . ARG A 1 281 ? 64.774 5.643 -31.717 1.00 47.47 281 ARG A N 1
ATOM 2238 C CA . ARG A 1 281 ? 65.387 6.849 -31.187 1.00 47.47 281 ARG A CA 1
ATOM 2239 C C . ARG A 1 281 ? 66.869 6.509 -31.139 1.00 47.47 281 ARG A C 1
ATOM 2241 O O . ARG A 1 281 ? 67.265 5.724 -30.282 1.00 47.47 281 ARG A O 1
ATOM 2248 N N . MET A 1 282 ? 67.638 6.983 -32.121 1.00 48.81 282 MET A N 1
ATOM 2249 C CA . MET A 1 282 ? 69.081 6.789 -32.192 1.00 48.81 282 MET A CA 1
ATOM 2250 C C . MET A 1 282 ? 69.655 7.306 -30.873 1.00 48.81 282 MET A C 1
ATOM 2252 O O . MET A 1 282 ? 69.795 8.507 -30.672 1.00 48.81 282 MET A O 1
ATOM 2256 N N . LYS A 1 283 ? 69.930 6.394 -29.939 1.00 52.50 283 LYS A N 1
ATOM 2257 C CA . LYS A 1 283 ? 70.536 6.700 -28.639 1.00 52.50 283 LYS A CA 1
ATOM 2258 C C . LYS A 1 283 ? 72.059 6.871 -28.738 1.00 52.50 283 LYS A C 1
ATOM 2260 O O . LYS A 1 283 ? 72.703 7.045 -27.714 1.00 52.50 283 LYS A O 1
ATOM 2265 N N . ASN A 1 284 ? 72.628 6.881 -29.946 1.00 52.31 284 ASN A N 1
ATOM 2266 C CA . ASN A 1 284 ? 74.078 6.830 -30.152 1.00 52.31 284 ASN A CA 1
ATOM 2267 C C . ASN A 1 284 ? 74.707 8.147 -30.635 1.00 52.31 284 ASN A C 1
ATOM 2269 O O . ASN A 1 284 ? 75.832 8.124 -31.116 1.00 52.31 284 ASN A O 1
ATOM 2273 N N . PHE A 1 285 ? 74.040 9.299 -30.488 1.00 51.12 285 PHE A N 1
ATOM 2274 C CA . PHE A 1 285 ? 74.658 10.587 -30.856 1.00 51.12 285 PHE A CA 1
ATOM 2275 C C . PHE A 1 285 ? 75.523 11.226 -29.750 1.00 51.12 285 PHE A C 1
ATOM 2277 O O . PHE A 1 285 ? 76.150 12.247 -29.993 1.00 51.12 285 PHE A O 1
ATOM 2284 N N . ASN A 1 286 ? 75.625 10.613 -28.563 1.00 51.09 286 ASN A N 1
ATOM 2285 C CA . ASN A 1 286 ? 76.425 11.139 -27.441 1.00 51.09 286 ASN A CA 1
ATOM 2286 C C . ASN A 1 286 ? 77.744 10.376 -27.190 1.00 51.09 286 ASN A C 1
ATOM 2288 O O . ASN A 1 286 ? 78.263 10.420 -26.081 1.00 51.09 286 ASN A O 1
ATOM 2292 N N . GLN A 1 287 ? 78.290 9.658 -28.179 1.00 51.41 287 GLN A N 1
ATOM 2293 C CA . GLN A 1 287 ? 79.616 9.013 -28.066 1.00 51.41 287 GLN A CA 1
ATOM 2294 C C . GLN A 1 287 ? 80.672 9.584 -29.031 1.00 51.41 287 GLN A C 1
ATOM 2296 O O . GLN A 1 287 ? 81.715 8.973 -29.234 1.00 51.41 287 GLN A O 1
ATOM 2301 N N . LEU A 1 288 ? 80.429 10.767 -29.602 1.00 46.09 288 LEU A N 1
ATOM 2302 C CA . LEU A 1 288 ? 81.420 11.522 -30.377 1.00 46.09 288 LEU A CA 1
ATOM 2303 C C . LEU A 1 288 ? 81.593 12.936 -29.806 1.00 46.09 288 LEU A C 1
ATOM 2305 O O . LEU A 1 288 ? 81.262 13.920 -30.457 1.00 46.09 288 LEU A O 1
ATOM 2309 N N . THR A 1 289 ? 82.109 13.010 -28.581 1.00 48.16 289 THR A N 1
ATOM 2310 C CA . THR A 1 289 ? 82.895 14.140 -28.048 1.00 48.16 289 THR A CA 1
ATOM 2311 C C . THR A 1 289 ? 83.781 13.628 -26.933 1.00 48.16 289 THR A C 1
ATOM 2313 O O . THR A 1 289 ? 83.220 12.938 -26.051 1.00 48.16 289 THR A O 1
#

Secondary structure (DSSP, 8-state):
-----------THHHHHHHHHHHHHHHHHHHHHHHHHHHHHHHHHH-------------------------------------------------PPPP----------------TT-HHHHHHHHHH-GGGS---GGGGTT-S-HHHHHHHHHHHHHHHHHHHHHHHHHHHHHHHHHHHHHIIIIIHHHHHHHHHHHHHHHHHHHHHHHHHHHHHHHHHHHHHHHHHHHHHHHHHHHHHHHHHHHHHHS-HHHHHHHHHHHHHHHHHHHHHHTT-------TTTTS--

Radius of gyration: 50.05 Å; chains: 1; bounding box: 120×65×141 Å

Foldseek 3Di:
DDDDDPPPPPPCVVVVVVVVVVVVVVVVVVVVVVVVVVVVVCCVVVPPPPPPPDPDPDDDDDDDDDDDDDDDDDDDDDDDDDDDDPDDDDDPDDPDDDDPPDDDPPDDDDPPDPPPCPVVVVVCCVPVVLVVDDDDLVPQPPDPDPVVSVVVSSVVSVVVSVVVVVVVVVVVVVVVVVVVCCCVVPVVVVVVVVVVVVVVVVVVVVVVVVVVVVVVVVVVVVVVVVVVVVVVVVVVVVVVVVVVVCVVPDDPVVVVVVVVVVVVVVVVVVCVVVVVPPPPPPPPPPPPD